Protein 9N55 (pdb70)

Nearest PDB structures (foldseek):
  6z4u-assembly1_A  TM=1.005E+00  e=4.743E-13  Severe acute respiratory syndrome coronavirus 2
  6z4u-assembly1_B  TM=9.320E-01  e=1.052E-11  Severe acute respiratory syndrome coronavirus 2
  7ye8-assembly2_D  TM=8.945E-01  e=4.258E-11  Severe acute respiratory syndrome coronavirus 2
  7ye8-assembly2_C  TM=8.804E-01  e=8.308E-11  Severe acute respiratory syndrome coronavirus 2
  7ye7-assembly2_A  TM=8.944E-01  e=4.841E-10  Severe acute respiratory syndrome coronavirus 2

Secondary structure (DSSP, 8-state):
--S-GGG-SSPEEEEPTTEEEEEEE----EEEEE-EEEEESS-EEEEEEEEEEEETTEEEEEEEE----EE--SSGGGS-SEEEEEEE-/-TT-SSPPEEEPTTEEEEE--EEE-EEEEESS-EEEEEEEEEEE-SS-EEEEEEE----EEE---STTS-SEEEEEEE-

Radius of gyration: 17.26 Å; Cα contacts (8 Å, |Δi|>4): 409; chains: 2; bounding box: 42×46×41 Å

Solvent-accessible surface area: 10104 Å² total; per-residue (Å²): 238,42,103,119,19,28,71,49,139,53,34,14,48,34,6,33,90,69,8,31,10,4,2,41,112,181,181,117,114,25,92,97,72,11,31,10,2,7,47,42,11,17,84,38,71,23,46,13,0,88,33,71,99,134,48,122,154,99,61,36,65,96,103,66,108,35,78,47,94,75,56,120,2,70,73,53,96,72,18,36,95,62,7,0,19,20,41,0,151,58,82,161,74,155,40,10,19,60,31,4,51,80,90,12,33,9,5,26,112,140,124,68,13,26,10,0,16,56,37,46,21,96,52,53,24,27,1,0,104,44,92,93,97,47,153,158,78,38,40,58,107,89,65,109,18,106,50,137,86,64,127,5,64,57,29,112,77,14,33,95,57,6,0,20,18,49,3,155

GO terms:
  GO:0031966 mitochondrial membrane (C, IDA)
  GO:0039545 symbiont-mediated suppression of host cytoplasmic pattern recognition receptor signaling pathway via inhibition of MAVS activity (P, IDA)
  GO:0140311 protein sequestering activity (F, IDA)
  GO:0033650 host cell mitochondrion (C, EXP)
  GO:0030430 host cell cytoplasm (C, EXP)
  GO:0005515 protein binding (F, IPI)
  GO:0042802 identical protein binding (F, IPI)
  GO:0039502 symbiont-mediated suppression of host type I interferon-mediated signaling pathway (P, IDA)
  GO:0050687 negative regulation of defense response to virus (P, IDA)

Organism: Severe acute respiratory syndrome coronavirus 2 (NCBI:txid2697049)

Foldseek 3Di:
DDDALLDDVQHKKWWPVVDWDWDWDDVDTDTDTFTEIERPPDDDWDWDKDFPDDDPVDTDIDIHTDDTDIDRDGHCVPPDPDHDYDYDD/DVVDAVFKKWWDQVDFDQPPHDTFTEIERPPDDDWDWDWDWPDDDPVDTDIDIHTDDIDIDGDDDCVPPDPGHDYHYHD

Sequence (168 aa):
MDPKISEMHPALRLVDPQIQQLAVTRMNNVGPKVVYPIILRLGSPLSSLNMARKTLNSLEDKAFQLTPIAVVQMTKLATTEELPDEFVVVTVKISEMHPALRLVDPQIQLAVTPKVYPIILRLGSPLSLNMARKTLNSLEDKAFQLTPIAVQMTKLATTEELPDEFVVVTVK

Structure (mmCIF, N/CA/C/O backbone):
data_9N55
#
_entry.id   9N55
#
_cell.length_a   35.850
_cell.length_b   64.230
_cell.length_c   73.570
_cell.angle_alpha   90.000
_cell.angle_beta   90.000
_cell.angle_gamma   90.000
#
_symmetry.space_group_name_H-M   'P 21 21 21'
#
loop_
_entity.id
_entity.type
_entity.pdbx_description
1 polymer 'ORF9b protein'
2 non-polymer N-OCTANE
3 water water
#
loop_
_atom_site.group_PDB
_atom_site.id
_atom_site.type_symbol
_atom_site.label_atom_id
_atom_site.label_alt_id
_atom_site.label_comp_id
_atom_site.label_asym_id
_atom_site.label_entity_id
_atom_site.label_seq_id
_atom_site.pdbx_PDB_ins_code
_atom_site.Cartn_x
_atom_site.Cartn_y
_atom_site.Cartn_z
_atom_site.occupancy
_atom_site.B_iso_or_equiv
_atom_site.auth_seq_id
_atom_site.auth_comp_id
_atom_site.auth_asym_id
_atom_site.auth_atom_id
_atom_site.pdbx_PDB_model_num
ATOM 1 N N . MET A 1 1 ? 14.84985 14.92578 12.21466 1.000 57.02652 1 MET A N 1
ATOM 2 C CA . MET A 1 1 ? 13.68090 15.84774 12.32037 1.000 49.64320 1 MET A CA 1
ATOM 3 C C . MET A 1 1 ? 13.82629 17.00329 11.33639 1.000 51.88394 1 MET A C 1
ATOM 4 O O . MET A 1 1 ? 14.85747 17.67283 11.29244 1.000 43.66740 1 MET A O 1
ATOM 20 N N . ASP A 1 2 ? 12.78237 17.24149 10.55721 1.000 45.69461 2 ASP A N 1
ATOM 21 C CA . ASP A 1 2 ? 12.80121 18.18978 9.45724 1.000 40.05941 2 ASP A CA 1
ATOM 22 C C . ASP A 1 2 ? 11.70330 19.22607 9.63239 1.000 31.09203 2 ASP A C 1
ATOM 23 O O . ASP A 1 2 ? 10.73188 18.99817 10.36194 1.000 41.51446 2 ASP A O 1
ATOM 32 N N . PRO A 1 3 ? 11.84322 20.39679 9.00805 1.000 35.60066 3 PRO A N 1
ATOM 33 C CA . PRO A 1 3 ? 10.88346 21.47905 9.27133 1.000 42.11885 3 PRO A CA 1
ATOM 34 C C . PRO A 1 3 ? 9.53623 21.28960 8.59339 1.000 45.46727 3 PRO A C 1
ATOM 35 O O . PRO A 1 3 ? 8.50264 21.64897 9.16632 1.000 49.05639 3 PRO A O 1
ATOM 46 N N . LYS A 1 4 ? 9.53401 20.74272 7.37890 1.000 33.82645 4 LYS A N 1
ATOM 47 C CA . LYS A 1 4 ? 8.29876 20.58336 6.62487 1.000 30.70519 4 LYS A CA 1
ATOM 48 C C . LYS A 1 4 ? 8.36065 19.29225 5.82231 1.000 22.36122 4 LYS A C 1
ATOM 49 O O . LYS A 1 4 ? 9.44562 18.83339 5.44897 1.000 22.54134 4 LYS A O 1
ATOM 68 N N . ILE A 1 5 ? 7.18881 18.72602 5.53332 1.000 22.88024 5 ILE A N 1
ATOM 69 C CA . ILE A 1 5 ? 7.13790 17.48173 4.77768 1.000 21.02430 5 ILE A CA 1
ATOM 70 C C . ILE A 1 5 ? 7.67878 17.65536 3.36643 1.000 19.98432 5 ILE A C 1
ATOM 71 O O . ILE A 1 5 ? 8.09373 16.67832 2.73974 1.000 18.81803 5 ILE A O 1
ATOM 87 N N . SER A 1 6 ? 7.68998 18.88365 2.85226 1.000 20.73146 6 SER A N 1
ATOM 88 C CA . SER A 1 6 ? 8.21372 19.17470 1.52515 1.000 21.16986 6 SER A CA 1
ATOM 89 C C . SER A 1 6 ? 9.73408 19.27265 1.48734 1.000 23.80871 6 SER A C 1
ATOM 90 O O . SER A 1 6 ? 10.29602 19.43829 0.39840 1.000 26.23053 6 SER A O 1
ATOM 98 N N . GLU A 1 7 ? 10.40757 19.19716 2.62663 1.000 21.68857 7 GLU A N 1
ATOM 99 C CA . GLU A 1 7 ? 11.86404 19.28443 2.64974 1.000 23.49695 7 GLU A CA 1
ATOM 100 C C . GLU A 1 7 ? 12.42910 18.38782 3.74734 1.000 24.35768 7 GLU A C 1
ATOM 101 O O . GLU A 1 7 ? 13.16318 18.81349 4.64330 1.000 24.10613 7 GLU A O 1
ATOM 113 N N . MET A 1 8 ? 12.10055 17.10672 3.66702 1.000 21.96428 8 MET A N 1
ATOM 114 C CA . MET A 1 8 ? 12.65852 16.08996 4.54142 1.000 22.76705 8 MET A CA 1
ATOM 115 C C . MET A 1 8 ? 13.96890 15.56861 3.96478 1.000 21.80640 8 MET A C 1
ATOM 116 O O . MET A 1 8 ? 14.25841 15.71951 2.77478 1.000 20.81378 8 MET A O 1
ATOM 130 N N . HIS A 1 9 ? 14.76717 14.95499 4.83060 1.000 21.50974 9 HIS A N 1
ATOM 131 C CA . HIS A 1 9 ? 16.07830 14.43208 4.44985 1.000 22.69256 9 HIS A CA 1
ATOM 132 C C . HIS A 1 9 ? 16.25092 13.02807 4.99988 1.000 23.39303 9 HIS A C 1
ATOM 133 O O . HIS A 1 9 ? 16.42436 12.86205 6.22320 1.000 30.75762 9 HIS A O 1
ATOM 147 N N . PRO A 1 10 ? 16.22076 11.99724 4.14608 1.000 22.65441 10 PRO A N 1
ATOM 148 C CA . PRO A 1 10 ? 16.07895 12.05206 2.67838 1.000 21.21490 10 PRO A CA 1
ATOM 149 C C . PRO A 1 10 ? 14.67863 12.48419 2.24775 1.000 19.68750 10 PRO A C 1
ATOM 150 O O . PRO A 1 10 ? 13.74938 12.50066 3.04975 1.000 19.49940 10 PRO A O 1
ATOM 161 N N . ALA A 1 11 ? 14.50704 12.82548 0.97781 1.000 19.50081 11 ALA A N 1
ATOM 162 C CA . ALA A 1 11 ? 13.22864 13.33282 0.51141 1.000 18.36297 11 ALA A CA 1
ATOM 163 C C . ALA A 1 11 ? 12.12457 12.28879 0.68231 1.000 20.21774 11 ALA A C 1
ATOM 164 O O . ALA A 1 11 ? 12.34457 11.08173 0.55880 1.000 21.64587 11 ALA A O 1
ATOM 171 N N . LEU A 1 12 ? 10.92602 12.79005 0.96896 1.000 17.49816 12 LEU A N 1
ATOM 172 C CA . LEU A 1 12 ? 9.70289 12.00300 1.01754 1.000 21.42075 12 LEU A CA 1
ATOM 173 C C . LEU A 1 12 ? 8.91050 12.27028 -0.25727 1.000 19.48213 12 LEU A C 1
ATOM 174 O O . LEU A 1 12 ? 8.70813 13.42726 -0.63423 1.000 18.76575 12 LEU A O 1
ATOM 190 N N . ARG A 1 13 ? 8.47892 11.20277 -0.91628 1.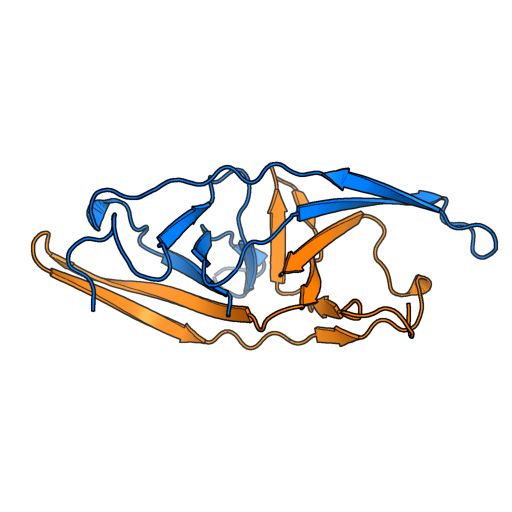000 17.91034 13 ARG A N 1
ATOM 191 C CA . ARG A 1 13 ? 7.72005 11.31630 -2.15170 1.000 18.03560 13 ARG A CA 1
ATOM 192 C C . ARG A 1 13 ? 6.57530 10.31893 -2.12940 1.000 16.28365 13 ARG A C 1
ATOM 193 O O . ARG A 1 13 ? 6.74191 9.18348 -1.68129 1.000 17.82082 13 ARG A O 1
ATOM 214 N N . LEU A 1 14 ? 5.41683 10.74742 -2.62176 1.000 17.35959 14 LEU A N 1
ATOM 215 C CA . LEU A 1 14 ? 4.29775 9.84222 -2.84843 1.000 19.22646 14 LEU A CA 1
ATOM 216 C C . LEU A 1 14 ? 4.34614 9.35543 -4.29424 1.000 19.65397 14 LEU A C 1
ATOM 217 O O . LEU A 1 14 ? 4.31465 10.16378 -5.23010 1.000 23.16412 14 LEU A O 1
ATOM 233 N N . VAL A 1 15 ? 4.44229 8.03563 -4.46924 1.000 20.16886 15 VAL A N 1
ATOM 234 C CA . VAL A 1 15 ? 4.39238 7.43530 -5.79402 1.000 17.40931 15 VAL A CA 1
ATOM 235 C C . VAL A 1 15 ? 2.98548 7.57996 -6.35407 1.000 18.01250 15 VAL A C 1
ATOM 236 O O . VAL A 1 15 ? 1.99911 7.24822 -5.68403 1.000 24.53460 15 VAL A O 1
ATOM 249 N N . ASP A 1 16 ? 2.87935 8.05140 -7.58875 1.000 26.67197 16 ASP A N 1
ATOM 250 C CA . ASP A 1 16 ? 1.55727 8.25887 -8.16016 1.000 31.70284 16 ASP A CA 1
ATOM 251 C C . ASP A 1 16 ? 0.81698 6.92604 -8.25582 1.000 30.78642 16 ASP A C 1
ATOM 252 O O . ASP A 1 16 ? 1.43309 5.86887 -8.42140 1.000 25.93755 16 ASP A O 1
ATOM 261 N N . PRO A 1 17 ? -0.51238 6.94877 -8.10903 1.000 30.76710 17 PRO A N 1
ATOM 262 C CA . PRO A 1 17 ? -1.24938 5.70405 -7.83614 1.000 33.19919 17 PRO A CA 1
ATOM 263 C C . PRO A 1 17 ? -1.33318 4.73066 -9.00019 1.000 27.22538 17 PRO A C 1
ATOM 264 O O . PRO A 1 17 ? -1.90236 3.64685 -8.82654 1.000 36.81127 17 PRO A O 1
ATOM 275 N N . GLN A 1 18 ? -0.79921 5.05525 -10.17680 1.000 29.17819 18 GLN A N 1
ATOM 276 C CA . GLN A 1 18 ? -0.67009 4.02166 -11.19689 1.000 35.04634 18 GLN A CA 1
ATOM 277 C C . GLN A 1 18 ? 0.25476 2.89841 -10.73512 1.000 34.68758 18 GLN A C 1
ATOM 278 O O . GLN A 1 18 ? 0.21637 1.80444 -11.30759 1.000 34.11595 18 GLN A O 1
ATOM 292 N N . ILE A 1 19 ? 1.07681 3.14129 -9.71257 1.000 26.93608 19 ILE A N 1
ATOM 293 C CA . ILE A 1 19 ? 1.93980 2.12395 -9.12022 1.000 22.63861 19 ILE A CA 1
ATOM 294 C C . ILE A 1 19 ? 1.65312 2.07457 -7.62429 1.000 24.05217 19 ILE A C 1
ATOM 295 O O . ILE A 1 19 ? 1.85917 3.06847 -6.91649 1.000 23.82202 19 ILE A O 1
ATOM 311 N N A GLN A 1 20 ? 1.19467 0.91761 -7.14493 0.485 21.89547 20 GLN A N 1
ATOM 312 N N B GLN A 1 20 ? 1.18441 0.92591 -7.14357 0.515 21.89628 20 GLN A N 1
ATOM 313 C CA A GLN A 1 20 ? 0.88814 0.70873 -5.73628 0.485 22.01471 20 GLN A CA 1
ATOM 314 C CA B GLN A 1 20 ? 0.92660 0.73093 -5.72500 0.515 21.98501 20 GLN A CA 1
ATOM 315 C C A GLN A 1 20 ? 1.35307 -0.68632 -5.33748 0.485 24.36744 20 GLN A C 1
ATOM 316 C C B GLN A 1 20 ? 1.46391 -0.63471 -5.32156 0.515 24.51109 20 GLN A C 1
ATOM 317 O O A GLN A 1 20 ? 1.66299 -1.52779 -6.18570 0.485 25.63642 20 GLN A O 1
ATOM 318 O O B GLN A 1 20 ? 1.95562 -1.40266 -6.15537 0.515 25.92949 20 GLN A O 1
ATOM 345 N N . LEU A 1 21 ? 1.35258 -0.95025 -4.03462 1.000 21.64446 21 LEU A N 1
ATOM 346 C CA . LEU A 1 21 ? 1.86128 -2.20319 -3.49541 1.000 20.75715 21 LEU A CA 1
ATOM 347 C C . LEU A 1 21 ? 0.65906 -3.06703 -3.12644 1.000 24.87316 21 LEU A C 1
ATOM 348 O O . LEU A 1 21 ? -0.25974 -2.60135 -2.44208 1.000 28.78792 21 LEU A O 1
ATOM 364 N N . ALA A 1 22 ? 0.66022 -4.30549 -3.60348 1.000 26.68098 22 ALA A N 1
ATOM 365 C CA . ALA A 1 22 ? -0.41210 -5.25790 -3.34462 1.000 29.29291 22 ALA A CA 1
ATOM 366 C C . ALA A 1 22 ? 0.06765 -6.25891 -2.30227 1.000 35.00099 22 ALA A C 1
ATOM 367 O O . ALA A 1 22 ? 1.05625 -6.96545 -2.52314 1.000 31.74492 22 ALA A O 1
ATOM 374 N N . VAL A 1 23 ? -0.62859 -6.31565 -1.17142 1.000 35.15390 23 VAL A N 1
ATOM 375 C CA . VAL A 1 23 ? -0.31109 -7.23919 -0.08893 1.000 39.24276 23 VAL A CA 1
ATOM 376 C C . VAL A 1 23 ? -1.52284 -8.13632 0.11933 1.000 44.22794 23 VAL A C 1
ATOM 377 O O . VAL A 1 23 ? -2.62086 -7.64646 0.41096 1.000 47.64879 23 VAL A O 1
ATOM 390 N N . THR A 1 24 ? -1.32983 -9.44216 -0.04481 1.000 47.16330 24 THR A N 1
ATOM 391 C CA . THR A 1 24 ? -2.39895 -10.40618 0.18342 1.000 51.40359 24 THR A CA 1
ATOM 392 C C . THR A 1 24 ? -2.54809 -10.64045 1.68159 1.000 62.41789 24 THR A C 1
ATOM 393 O O . THR A 1 24 ? -1.55454 -10.85223 2.38479 1.000 53.24078 24 THR A O 1
ATOM 404 N N . ARG A 1 25 ? -3.78267 -10.59088 2.17326 1.000 62.15308 25 ARG A N 1
ATOM 405 C CA . ARG A 1 25 ? -4.01730 -10.65000 3.61238 1.000 71.89049 25 ARG A CA 1
ATOM 406 C C . ARG A 1 25 ? -5.50298 -10.84844 3.88409 1.000 72.86655 25 ARG A C 1
ATOM 407 O O . ARG A 1 25 ? -6.32004 -10.94039 2.96299 1.000 54.37115 25 ARG A O 1
ATOM 428 N N . MET A 1 26 ? -5.83792 -10.92727 5.17250 1.000 87.82752 26 MET A N 1
ATOM 429 C CA . MET A 1 26 ? -7.21796 -11.04928 5.63378 1.000 81.42565 26 MET A CA 1
ATOM 430 C C . MET A 1 26 ? -7.78097 -12.42043 5.27424 1.000 76.15553 26 MET A C 1
ATOM 431 O O . MET A 1 26 ? -7.72190 -13.35306 6.07646 1.000 81.56895 26 MET A O 1
ATOM 445 N N . ASN A 1 35 ? -15.38136 -11.99521 6.61008 1.000 102.47813 35 ASN A N 1
ATOM 446 C CA . ASN A 1 35 ? -14.88900 -11.38340 5.37532 1.000 118.93596 35 ASN A CA 1
ATOM 447 C C . ASN A 1 35 ? -14.11532 -12.43332 4.57100 1.000 108.93836 35 ASN A C 1
ATOM 448 O O . ASN A 1 35 ? -14.35954 -13.63239 4.72434 1.000 96.08929 35 ASN A O 1
ATOM 458 N N . ASN A 1 36 ? -13.18748 -11.99596 3.71777 1.000 102.68117 36 ASN A N 1
ATOM 459 C CA . ASN A 1 36 ? -12.53070 -12.90330 2.78937 1.000 91.93006 36 ASN A CA 1
ATOM 460 C C . ASN A 1 36 ? -11.02933 -12.63772 2.75084 1.000 88.83529 36 ASN A C 1
ATOM 461 O O . ASN A 1 36 ? -10.51371 -11.73258 3.41391 1.000 83.32728 36 ASN A O 1
ATOM 472 N N . VAL A 1 37 ? -10.33131 -13.45308 1.95843 1.000 81.71559 37 VAL A N 1
ATOM 473 C CA . VAL A 1 37 ? -8.91091 -13.29448 1.69232 1.000 83.15775 37 VAL A CA 1
ATOM 474 C C . VAL A 1 37 ? -8.75418 -12.62974 0.33140 1.000 88.24845 37 VAL A C 1
ATOM 475 O O . VAL A 1 37 ? -9.62773 -12.71213 -0.53684 1.000 88.79158 37 VAL A O 1
ATOM 488 N N . GLY A 1 38 ? -7.62346 -11.95652 0.13774 1.000 72.27679 38 GLY A N 1
ATOM 489 C CA . GLY A 1 38 ? -7.32369 -11.34631 -1.13384 1.000 69.79259 38 GLY A CA 1
ATOM 490 C C . GLY A 1 38 ? -6.36227 -10.18485 -1.02196 1.000 62.74586 38 GLY A C 1
ATOM 491 O O . GLY A 1 38 ? -5.98433 -9.75990 0.07433 1.000 62.61117 38 GLY A O 1
ATOM 495 N N . PRO A 1 39 ? -5.94587 -9.64623 -2.16596 1.000 70.24057 39 PRO A N 1
ATOM 496 C CA . PRO A 1 39 ? -4.98991 -8.53340 -2.14724 1.000 65.67606 39 PRO A CA 1
ATOM 497 C C . PRO A 1 39 ? -5.66569 -7.20491 -1.85296 1.000 53.03596 39 PRO A C 1
ATOM 498 O O . PRO A 1 39 ? -6.76192 -6.91502 -2.33753 1.000 61.48157 39 PRO A O 1
ATOM 509 N N . LYS A 1 40 ? -5.00167 -6.40181 -1.03145 1.000 44.88619 40 LYS A N 1
ATOM 51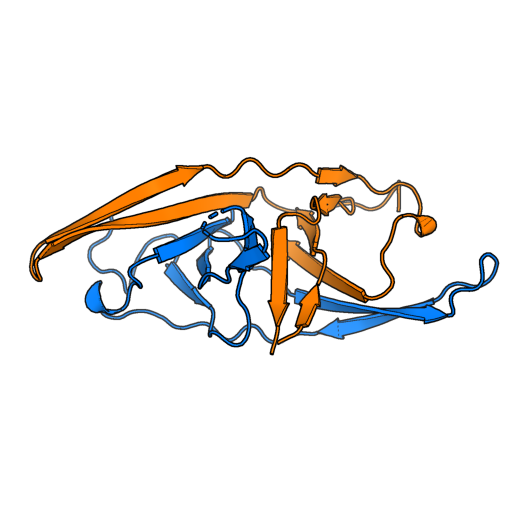0 C CA . LYS A 1 40 ? -5.34998 -5.00200 -0.84072 1.000 39.92970 40 LYS A CA 1
ATOM 511 C C . LYS A 1 40 ? -4.18836 -4.17193 -1.36791 1.000 30.70698 40 LYS A C 1
ATOM 512 O O . LYS A 1 40 ? -3.02236 -4.54234 -1.19366 1.000 37.22212 40 LYS A O 1
ATOM 531 N N A VAL A 1 41 ? -4.49273 -3.07253 -2.04668 0.697 34.83728 41 VAL A N 1
ATOM 532 N N B VAL A 1 41 ? -4.52043 -3.04342 -1.98078 0.303 34.77344 41 VAL A N 1
ATOM 533 C CA A VAL A 1 41 ? -3.45522 -2.22612 -2.62854 0.697 30.14053 41 VAL A CA 1
ATOM 534 C CA B VAL A 1 41 ? -3.55464 -2.15740 -2.61789 0.303 30.15592 41 VAL A CA 1
ATOM 535 C C A VAL A 1 41 ? -3.24465 -1.01482 -1.73421 0.697 25.45933 41 VAL A C 1
ATOM 536 C C B VAL A 1 41 ? -3.26042 -0.99763 -1.68002 0.303 25.64879 41 VAL A C 1
ATOM 537 O O A VAL A 1 41 ? -4.20431 -0.44818 -1.19318 0.697 33.05957 41 VAL A O 1
ATOM 538 O O B VAL A 1 41 ? -4.17550 -0.45412 -1.04721 0.303 33.25566 41 VAL A O 1
ATOM 563 N N . TYR A 1 42 ? -1.98142 -0.61519 -1.57698 1.000 25.93785 42 TYR A N 1
ATOM 564 C CA . TYR A 1 42 ? -1.60175 0.50433 -0.74109 1.000 26.44087 42 TYR A CA 1
ATOM 565 C C . TYR A 1 42 ? -0.76890 1.52001 -1.50869 1.000 25.90004 42 TYR A C 1
ATOM 566 O O . TYR A 1 42 ? 0.14367 1.14053 -2.25219 1.000 22.41689 42 TYR A O 1
ATOM 584 N N . PRO A 1 43 ? -1.04274 2.81369 -1.32878 1.000 21.92705 43 PRO A N 1
ATOM 585 C CA . PRO A 1 43 ? -0.12189 3.82983 -1.84744 1.000 23.29746 43 PRO A CA 1
ATOM 586 C C . PRO A 1 43 ? 1.27053 3.64392 -1.26249 1.000 20.33771 43 PRO A C 1
ATOM 587 O O . PRO A 1 43 ? 1.43830 3.17769 -0.13505 1.000 20.46162 43 PRO A O 1
ATOM 598 N N . ILE A 1 44 ? 2.27652 4.04281 -2.04453 1.000 15.99045 44 ILE A N 1
ATOM 599 C CA . ILE A 1 44 ? 3.67535 3.89300 -1.67190 1.000 16.74995 44 ILE A CA 1
ATOM 600 C C . ILE A 1 44 ? 4.25409 5.27230 -1.38455 1.000 20.06050 44 ILE A C 1
ATOM 601 O O . ILE A 1 44 ? 4.23704 6.15836 -2.24795 1.000 20.02179 44 ILE A O 1
ATOM 617 N N . ILE A 1 45 ? 4.78317 5.43854 -0.17634 1.000 18.46575 45 ILE A N 1
ATOM 618 C CA . ILE A 1 45 ? 5.60355 6.58502 0.18555 1.000 16.78860 45 ILE A CA 1
ATOM 619 C C . ILE A 1 45 ? 7.05643 6.12903 0.16104 1.000 19.16597 45 ILE A C 1
ATOM 620 O O . ILE A 1 45 ? 7.40858 5.11767 0.78431 1.000 19.46102 45 ILE A O 1
ATOM 636 N N . LEU A 1 46 ? 7.89334 6.86346 -0.56318 1.000 18.97120 46 LEU A N 1
ATOM 637 C CA . LEU A 1 46 ? 9.31871 6.59255 -0.63903 1.000 20.76705 46 LEU A CA 1
ATOM 638 C C . LEU A 1 46 ? 10.08618 7.57245 0.23840 1.000 22.76618 46 LEU A C 1
ATOM 639 O O . LEU A 1 46 ? 9.77753 8.76499 0.26662 1.000 20.89786 46 LEU A O 1
ATOM 655 N N . ARG A 1 47 ? 11.09280 7.06724 0.94471 1.000 19.15550 47 ARG A N 1
ATOM 656 C CA . ARG A 1 47 ? 12.14015 7.89087 1.54704 1.000 20.37732 47 ARG A CA 1
ATOM 657 C C . ARG A 1 47 ? 13.40627 7.59332 0.74382 1.000 21.66517 47 ARG A C 1
ATOM 658 O O . ARG A 1 47 ? 13.93529 6.47790 0.79809 1.000 22.59055 47 ARG A O 1
ATOM 679 N N . LEU A 1 48 ? 13.87370 8.58673 -0.01458 1.000 20.80259 48 LEU A N 1
ATOM 680 C CA . LEU A 1 48 ? 14.81463 8.35116 -1.10762 1.000 22.18731 48 LEU A CA 1
ATOM 681 C C . LEU A 1 48 ? 16.25435 8.55222 -0.64874 1.000 25.79740 48 LEU A C 1
ATOM 682 O O . LEU A 1 48 ? 16.91407 9.54334 -0.96685 1.000 25.96696 48 LEU A O 1
ATOM 698 N N . GLY A 1 49 ? 16.75979 7.56010 0.08466 1.000 23.40209 49 GLY A N 1
ATOM 699 C CA . GLY A 1 49 ? 18.17047 7.55125 0.42972 1.000 24.74532 49 GLY A CA 1
ATOM 700 C C . GLY A 1 49 ? 19.08326 7.30134 -0.75320 1.000 28.70264 49 GLY A C 1
ATOM 701 O O . GLY A 1 49 ? 20.28359 7.57690 -0.66961 1.000 30.21215 49 GLY A O 1
ATOM 705 N N . SER A 1 50 ? 18.53889 6.78174 -1.84296 1.000 26.71539 50 SER A N 1
ATOM 706 C CA . SER A 1 50 ? 19.26523 6.52888 -3.07862 1.000 29.44953 50 SER A CA 1
ATOM 707 C C . SER A 1 50 ? 18.24146 6.43744 -4.19708 1.000 27.01138 50 SER A C 1
ATOM 708 O O . SER A 1 50 ? 17.05746 6.18731 -3.94345 1.000 27.62612 50 SER A O 1
ATOM 716 N N . PRO A 1 51 ? 18.65171 6.67551 -5.44260 1.000 33.44408 51 PRO A N 1
ATOM 717 C CA . PRO A 1 51 ? 17.69688 6.54836 -6.55271 1.000 36.23359 51 PRO A CA 1
ATOM 718 C C . PRO A 1 51 ? 17.31482 5.09669 -6.79766 1.000 40.83794 51 PRO A C 1
ATOM 719 O O . PRO A 1 51 ? 17.98953 4.16100 -6.36344 1.000 35.42711 51 PRO A O 1
ATOM 730 N N . LEU A 1 52 ? 16.21161 4.91796 -7.51930 1.000 36.99733 52 LEU A N 1
ATOM 731 C CA . LEU A 1 52 ? 15.77901 3.59484 -7.94002 1.000 42.41399 52 LEU A CA 1
ATOM 732 C C . LEU A 1 52 ? 15.18303 3.67878 -9.33666 1.000 43.81044 52 LEU A C 1
ATOM 733 O O . LEU A 1 52 ? 14.84710 4.75712 -9.82976 1.000 35.20838 52 LEU A O 1
ATOM 749 N N A SER A 1 53 ? 15.06528 2.51418 -9.97212 0.264 32.65842 53 SER A N 1
ATOM 750 N N B SER A 1 53 ? 15.06320 2.51862 -9.97649 0.736 32.33557 53 SER A N 1
ATOM 751 C CA A SER A 1 53 ? 14.52314 2.40586 -11.31755 0.264 35.91541 53 SER A CA 1
ATOM 752 C CA B SER A 1 53 ? 14.49406 2.43192 -11.31229 0.736 35.88551 53 SER A CA 1
ATOM 753 C C A SER A 1 53 ? 13.61576 1.18634 -11.38576 0.264 33.93410 53 SER A C 1
ATOM 754 C C B SER A 1 53 ? 13.63284 1.18155 -11.40358 0.736 33.83272 53 SER A C 1
ATOM 755 O O A SER A 1 53 ? 13.72067 0.26098 -10.57610 0.264 32.81683 53 SER A O 1
ATOM 756 O O B SER A 1 53 ? 13.78720 0.23315 -10.63024 0.736 32.80151 53 SER A O 1
ATOM 771 N N . LEU A 1 54 ? 12.71357 1.20055 -12.36617 1.000 29.41048 54 LEU A N 1
ATOM 772 C CA . LEU A 1 54 ? 11.72880 0.14450 -12.55044 1.000 32.22467 54 LEU A CA 1
ATOM 773 C C . LEU A 1 54 ? 11.71792 -0.29941 -14.00280 1.000 31.57617 54 LEU A C 1
ATOM 774 O O . LEU A 1 54 ? 11.63949 0.53730 -14.90807 1.000 30.33476 54 LEU A O 1
ATOM 790 N N . ASN A 1 55 ? 11.79813 -1.61244 -14.21756 1.000 30.16853 55 ASN A N 1
ATOM 791 C CA . ASN A 1 55 ? 11.64475 -2.22730 -15.52862 1.000 29.82520 55 ASN A CA 1
ATOM 792 C C . ASN A 1 55 ? 10.49428 -3.22590 -15.48102 1.000 30.66792 55 ASN A C 1
ATOM 793 O O . ASN A 1 55 ? 10.36844 -3.98957 -14.51604 1.000 32.96155 55 ASN A O 1
ATOM 804 N N . MET A 1 56 ? 9.65992 -3.22423 -16.51683 1.000 32.74255 56 MET A N 1
ATOM 805 C CA . MET A 1 56 ? 8.69272 -4.29184 -16.73746 1.000 27.46485 56 MET A CA 1
ATOM 806 C C . MET A 1 56 ? 9.37892 -5.39715 -17.52710 1.000 34.53252 56 MET A C 1
ATOM 807 O O . MET A 1 56 ? 10.01669 -5.12495 -18.54726 1.000 36.29442 56 MET A O 1
ATOM 821 N N . ALA A 1 57 ? 9.25380 -6.63456 -17.06210 1.000 28.26038 57 ALA A N 1
ATOM 822 C CA . ALA A 1 57 ? 9.88278 -7.77288 -17.71773 1.000 31.51980 57 ALA A CA 1
ATOM 823 C C . ALA A 1 57 ? 8.81850 -8.76744 -18.15148 1.000 39.30582 57 ALA A C 1
ATOM 824 O O . ALA A 1 57 ? 7.86117 -9.02785 -17.41672 1.000 35.64003 57 ALA A O 1
ATOM 831 N N . ARG A 1 58 ? 8.98361 -9.32081 -19.34505 1.000 32.61493 58 ARG A N 1
ATOM 832 C CA . ARG A 1 58 ? 8.10007 -10.35994 -19.85004 1.000 34.43793 58 ARG A CA 1
ATOM 833 C C . ARG A 1 58 ? 8.94316 -11.45875 -20.47565 1.000 34.58967 58 ARG A C 1
ATOM 834 O O . ARG A 1 58 ? 9.82887 -11.18066 -21.28948 1.000 35.22330 58 ARG A O 1
ATOM 855 N N . LYS A 1 59 ? 8.68487 -12.69891 -20.07592 1.000 32.63677 59 LYS A N 1
ATOM 856 C CA . LYS A 1 59 ? 9.24823 -13.87253 -20.74696 1.000 33.30107 59 LYS A CA 1
ATOM 857 C C . LYS A 1 59 ? 8.48335 -14.04132 -22.05330 1.000 36.94533 59 LYS A C 1
ATOM 858 O O . LYS A 1 59 ? 7.33259 -14.47478 -22.06752 1.000 48.43739 59 LYS A O 1
ATOM 877 N N . THR A 1 60 ? 9.11710 -13.68554 -23.17407 1.000 35.84234 60 THR A N 1
ATOM 878 C CA . THR A 1 60 ? 8.44871 -13.74601 -24.46830 1.000 37.57343 60 THR A CA 1
ATOM 879 C C . THR A 1 60 ? 8.53392 -15.11694 -25.12361 1.000 39.62360 60 THR A C 1
ATOM 880 O O . THR A 1 60 ? 7.70164 -15.42968 -25.98210 1.000 41.21092 60 THR A O 1
ATOM 891 N N . LEU A 1 61 ? 9.52563 -15.92396 -24.76243 1.000 40.36156 61 LEU A N 1
ATOM 892 C CA . LEU A 1 61 ? 9.69714 -17.26493 -25.30047 1.000 41.91368 61 LEU A CA 1
ATOM 893 C C . LEU A 1 61 ? 9.97235 -18.20546 -24.13879 1.000 47.37824 61 LEU A C 1
ATOM 894 O O . LEU A 1 61 ? 10.89654 -17.96955 -23.35466 1.000 46.23835 61 LEU A O 1
ATOM 910 N N . ASN A 1 62 ? 9.16451 -19.25916 -24.01650 1.000 53.18191 62 ASN A N 1
ATOM 911 C CA . ASN A 1 62 ? 9.22120 -20.14463 -22.85999 1.000 58.60021 62 ASN A CA 1
ATOM 912 C C . ASN A 1 62 ? 9.82874 -21.50181 -23.20469 1.000 69.00677 62 ASN A C 1
ATOM 913 O O . ASN A 1 62 ? 9.47651 -22.52069 -22.60577 1.000 71.29515 62 ASN A O 1
ATOM 924 N N . SER A 1 63 ? 10.75426 -21.52296 -24.15875 1.000 63.46389 63 SER A N 1
ATOM 925 C CA . SER A 1 63 ? 11.48760 -22.73645 -24.48564 1.000 72.75410 63 SER A CA 1
ATOM 926 C C . SER A 1 63 ? 12.63533 -22.93847 -23.50603 1.000 67.41589 63 SER A C 1
ATOM 927 O O . SER A 1 63 ? 13.34608 -21.99312 -23.15971 1.000 68.79981 63 SER A O 1
ATOM 935 N N . LEU A 1 64 ? 12.81753 -24.18401 -23.06262 1.000 71.52743 64 LEU A N 1
ATOM 936 C CA . LEU A 1 64 ? 13.89083 -24.47426 -22.11768 1.000 67.91294 64 LEU A CA 1
ATOM 937 C C . LEU A 1 64 ? 15.25823 -24.17693 -22.72249 1.000 62.25906 64 LEU A C 1
ATOM 938 O O . LEU A 1 64 ? 16.14013 -23.63345 -22.04693 1.000 66.93430 64 LEU A O 1
ATOM 954 N N . GLU A 1 65 ? 15.45252 -24.51695 -23.99240 1.000 52.14858 65 GLU A N 1
ATOM 955 C CA . GLU A 1 65 ? 16.75109 -24.37981 -24.63597 1.000 59.56479 65 GLU A CA 1
ATOM 956 C C . GLU A 1 65 ? 16.94871 -23.02945 -25.31481 1.000 56.13349 65 GLU A C 1
ATOM 957 O O . GLU A 1 65 ? 18.02625 -22.78467 -25.86699 1.000 60.85250 65 GLU A O 1
ATOM 969 N N . ASP A 1 66 ? 15.95052 -22.14702 -25.28560 1.000 50.24696 66 ASP A N 1
ATOM 970 C CA . ASP A 1 66 ? 16.05758 -20.86259 -25.97119 1.000 49.47900 66 ASP A CA 1
ATOM 971 C C . ASP A 1 66 ? 15.08955 -19.85432 -25.36293 1.000 46.96351 66 ASP A C 1
ATOM 972 O O . ASP A 1 66 ? 14.11211 -19.45502 -26.00471 1.000 56.98355 66 ASP A O 1
ATOM 981 N N . LYS A 1 67 ? 15.35594 -19.43813 -24.12402 1.000 45.94918 67 LYS A N 1
ATOM 982 C CA . LYS A 1 67 ? 14.50745 -18.48851 -23.42196 1.000 45.16081 67 LYS A CA 1
ATOM 983 C C . LYS A 1 67 ? 14.90745 -17.05682 -23.75519 1.000 41.72957 67 LYS A C 1
ATOM 984 O O . LYS A 1 67 ? 16.06822 -16.76877 -24.06043 1.000 45.42154 67 LYS A O 1
ATOM 1003 N N . ALA A 1 68 ? 13.93311 -16.15312 -23.68210 1.000 40.12253 68 ALA A N 1
ATOM 1004 C CA . ALA A 1 68 ? 14.18672 -14.74555 -23.94797 1.000 39.31123 68 ALA A CA 1
ATOM 1005 C C . ALA A 1 68 ? 13.27139 -13.89084 -23.08568 1.000 37.72641 68 ALA A C 1
ATOM 1006 O O . ALA A 1 68 ? 12.10562 -14.23731 -22.86830 1.000 37.37284 68 ALA A O 1
ATOM 1013 N N . PHE A 1 69 ? 13.81555 -12.77585 -22.60034 1.000 35.87319 69 PHE A N 1
ATOM 1014 C CA . PHE A 1 69 ? 13.07535 -11.81590 -21.79561 1.000 33.81721 69 PHE A CA 1
ATOM 1015 C C . PHE A 1 69 ? 13.13373 -10.44348 -22.44792 1.000 33.72663 69 PHE A C 1
ATOM 1016 O O . PHE A 1 69 ? 14.15581 -10.06457 -23.03429 1.000 36.30821 69 PHE A O 1
ATOM 1033 N N . GLN A 1 70 ? 12.04082 -9.70647 -22.32314 1.000 32.90714 70 GLN A N 1
ATOM 1034 C CA . GLN A 1 70 ? 11.89847 -8.35584 -22.84189 1.000 33.33900 70 GLN A CA 1
ATOM 1035 C C . GLN A 1 70 ? 11.71166 -7.41979 -21.65901 1.000 30.55641 70 GLN A C 1
ATOM 1036 O O . GLN A 1 70 ? 10.85367 -7.66197 -20.80317 1.000 34.15393 70 GLN A O 1
ATOM 1050 N N . LEU A 1 71 ? 12.52801 -6.36878 -21.60428 1.000 30.56928 71 LEU A N 1
ATOM 1051 C CA . LEU A 1 71 ? 12.50198 -5.39344 -20.52246 1.000 29.81942 71 LEU A CA 1
ATOM 1052 C C . LEU A 1 71 ? 12.04525 -4.04661 -21.06018 1.000 30.84222 71 LEU A C 1
ATOM 1053 O O . LEU A 1 71 ? 12.56621 -3.57122 -22.07409 1.000 33.27468 71 LEU A O 1
ATOM 1069 N N . THR A 1 72 ? 11.09370 -3.42166 -20.36831 1.000 32.17690 72 THR A N 1
ATOM 1070 C CA . THR A 1 72 ? 10.54042 -2.13411 -20.77795 1.000 38.70707 72 THR A CA 1
ATOM 1071 C C . THR A 1 72 ? 10.57312 -1.19463 -19.58097 1.000 35.32993 72 THR A C 1
ATOM 1072 O O . THR A 1 72 ? 9.98101 -1.51635 -18.53056 1.000 32.30706 72 THR A O 1
ATOM 1083 N N . PRO A 1 73 ? 11.21898 -0.03120 -19.68044 1.000 40.96638 73 PRO A N 1
ATOM 1084 C CA . PRO A 1 73 ? 11.27331 0.86375 -18.51797 1.000 40.26989 73 PRO A CA 1
ATOM 1085 C C . PRO A 1 73 ? 9.88693 1.36036 -18.13830 1.000 40.60769 73 PRO A C 1
ATOM 1086 O O . PRO A 1 73 ? 9.00121 1.50782 -18.98331 1.000 37.81697 73 PRO A O 1
ATOM 1097 N N . ILE A 1 74 ? 9.70752 1.61160 -16.84541 1.000 36.00242 74 ILE A N 1
ATOM 1098 C CA . ILE A 1 74 ? 8.48685 2.19718 -16.30740 1.000 42.64294 74 ILE A CA 1
ATOM 1099 C C . ILE A 1 74 ? 8.86092 3.51108 -15.63995 1.000 36.88777 74 ILE A C 1
ATOM 1100 O O . ILE A 1 74 ? 9.60254 3.51950 -14.64956 1.000 42.98097 74 ILE A O 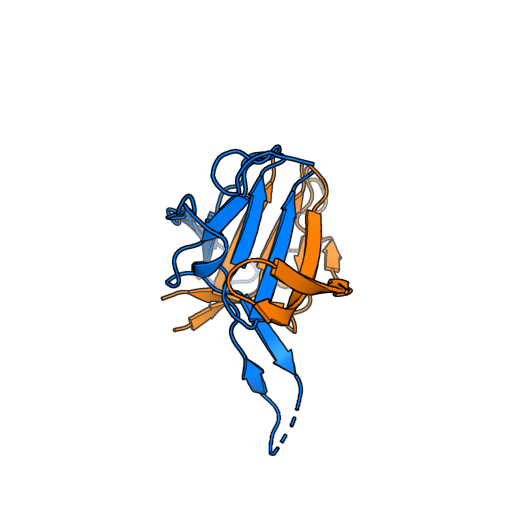1
ATOM 1116 N N . ALA A 1 75 ? 8.35212 4.61617 -16.17841 1.000 40.39755 75 ALA A N 1
ATOM 1117 C CA . ALA A 1 75 ? 8.57095 5.91500 -15.55868 1.000 47.19195 75 ALA A CA 1
ATOM 1118 C C . ALA A 1 75 ? 7.80345 5.98718 -14.24531 1.000 48.48384 75 ALA A C 1
ATOM 1119 O O . ALA A 1 75 ? 6.59207 5.75418 -14.20784 1.000 53.49031 75 ALA A O 1
ATOM 1126 N N A VAL A 1 76 ? 8.51287 6.30505 -13.16584 0.456 42.72324 76 VAL A N 1
ATOM 1127 N N B VAL A 1 76 ? 8.50900 6.29746 -13.16320 0.544 42.73497 76 VAL A N 1
ATOM 1128 C CA A VAL A 1 76 ? 7.92841 6.38590 -11.83373 0.456 41.64479 76 VAL A CA 1
ATOM 1129 C CA B VAL A 1 76 ? 7.91153 6.37378 -11.83539 0.544 41.64254 76 VAL A CA 1
ATOM 1130 C C A VAL A 1 76 ? 7.59722 7.85209 -11.57634 0.456 40.08149 76 VAL A C 1
ATOM 1131 C C B VAL A 1 76 ? 7.59307 7.84109 -11.57136 0.544 40.09494 76 VAL A C 1
ATOM 1132 O O A VAL A 1 76 ? 8.47402 8.65535 -11.24812 0.456 38.33776 76 VAL A O 1
ATOM 1133 O O B VAL A 1 76 ? 8.47704 8.63071 -11.22645 0.544 38.31014 76 VAL A O 1
ATOM 1158 N N . GLN A 1 77 ? 6.32605 8.21444 -11.74692 1.000 32.66162 77 GLN A N 1
ATOM 1159 C CA . GLN A 1 77 ? 5.87300 9.55568 -11.40835 1.000 31.96801 77 GLN A CA 1
ATOM 1160 C C . GLN A 1 77 ? 5.78074 9.65649 -9.88938 1.000 28.74530 77 GLN A C 1
ATOM 1161 O O . GLN A 1 77 ? 5.22612 8.76585 -9.23308 1.000 28.32551 77 GLN A O 1
ATOM 1175 N N . MET A 1 78 ? 6.32948 10.73625 -9.33452 1.000 28.78490 78 MET A N 1
ATOM 1176 C CA . MET A 1 78 ? 6.40752 10.95648 -7.90136 1.000 35.32468 78 MET A CA 1
ATOM 1177 C C . MET A 1 78 ? 5.91834 12.35855 -7.58274 1.000 28.22752 78 MET A C 1
ATOM 1178 O O . MET A 1 78 ? 6.00373 13.25868 -8.42017 1.000 29.80049 78 MET A O 1
ATOM 1192 N N . THR A 1 79 ? 5.46164 12.56675 -6.34788 1.000 22.07600 79 THR A N 1
ATOM 1193 C CA . THR A 1 79 ? 4.93477 13.86458 -5.95180 1.000 21.21954 79 THR A CA 1
ATOM 1194 C C . THR A 1 79 ? 5.51655 14.30730 -4.61693 1.000 19.04049 79 THR A C 1
ATOM 1195 O O . THR A 1 79 ? 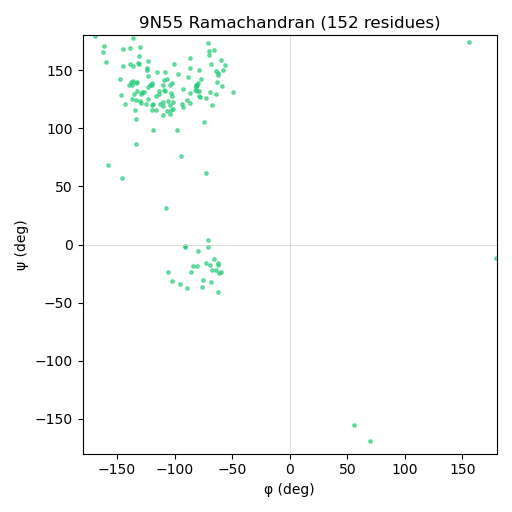5.54987 13.52951 -3.65434 1.000 18.09601 79 THR A O 1
ATOM 1206 N N . LYS A 1 80 ? 5.98421 15.55581 -4.57727 1.000 20.10888 80 LYS A N 1
ATOM 1207 C CA . LYS A 1 80 ? 6.36736 16.22117 -3.33892 1.000 17.65083 80 LYS A CA 1
ATOM 1208 C C . LYS A 1 80 ? 5.11525 16.69304 -2.61059 1.000 20.03845 80 LYS A C 1
ATOM 1209 O O . LYS A 1 80 ? 4.27754 17.38712 -3.19602 1.000 27.56282 80 LYS A O 1
ATOM 1228 N N . LEU A 1 81 ? 4.98325 16.32716 -1.34121 1.000 19.04385 81 LEU A N 1
ATOM 1229 C CA . LEU A 1 81 ? 3.82171 16.72333 -0.55346 1.000 17.50165 81 LEU A CA 1
ATOM 1230 C C . LEU A 1 81 ? 4.06157 18.07431 0.10957 1.000 20.99118 81 LEU A C 1
ATOM 1231 O O . LEU A 1 81 ? 5.17749 18.38011 0.53581 1.000 21.07922 81 LEU A O 1
ATOM 1247 N N . ALA A 1 82 ? 2.99654 18.87712 0.20805 1.000 20.94775 82 ALA A N 1
ATOM 1248 C CA . ALA A 1 82 ? 3.10046 20.20543 0.79562 1.000 25.24372 82 ALA A CA 1
ATOM 1249 C C . ALA A 1 82 ? 2.73641 20.23775 2.27484 1.000 28.17057 82 ALA A C 1
ATOM 1250 O O . ALA A 1 82 ? 3.30524 21.04853 3.01768 1.000 23.45505 82 ALA A O 1
ATOM 1257 N N . THR A 1 83 ? 1.78863 19.40531 2.71324 1.000 20.81473 83 THR A N 1
ATOM 1258 C CA . THR A 1 83 ? 1.46132 19.28743 4.12628 1.000 20.91744 83 THR A CA 1
ATOM 1259 C C . THR A 1 83 ? 1.10345 17.83294 4.42622 1.000 21.25524 83 THR A C 1
ATOM 1260 O O . THR A 1 83 ? 0.86521 17.03416 3.51648 1.000 18.93285 83 THR A O 1
ATOM 1271 N N . THR A 1 84 ? 1.02171 17.51017 5.72310 1.000 20.84996 84 THR A N 1
ATOM 1272 C CA . THR A 1 84 ? 0.64203 16.16552 6.14236 1.000 21.65577 84 THR A CA 1
ATOM 1273 C C . THR A 1 84 ? -0.79811 15.81630 5.77715 1.000 20.17907 84 THR A C 1
ATOM 1274 O O . THR A 1 84 ? -1.18331 14.64930 5.89981 1.000 22.52577 84 THR A O 1
ATOM 1285 N N . GLU A 1 85 ? -1.61062 16.79488 5.37122 1.000 22.00584 85 GLU A N 1
ATOM 1286 C CA . GLU A 1 85 ? -2.95404 16.47741 4.90888 1.000 21.753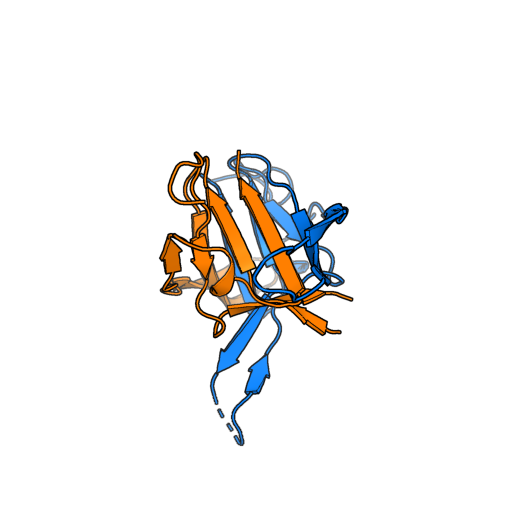21 85 GLU A CA 1
ATOM 1287 C C . GLU A 1 85 ? -2.92576 15.59575 3.66656 1.000 21.12891 85 GLU A C 1
ATOM 1288 O O . GLU A 1 85 ? -3.94501 14.98827 3.32467 1.000 23.33057 85 GLU A O 1
ATOM 1300 N N . GLU A 1 86 ? -1.78410 15.50594 2.99000 1.000 19.86146 86 GLU A N 1
ATOM 1301 C CA . GLU A 1 86 ? -1.66023 14.69198 1.78823 1.000 19.47524 86 GLU A CA 1
ATOM 1302 C C . GLU A 1 86 ? -1.20009 13.26649 2.07438 1.000 18.46323 86 GLU A C 1
ATOM 1303 O O . GLU A 1 86 ? -1.11164 12.46179 1.13990 1.000 22.21206 86 GLU A O 1
ATOM 1315 N N . LEU A 1 87 ? -0.91571 12.92571 3.32644 1.000 19.99343 87 LEU A N 1
ATOM 1316 C CA . LEU A 1 87 ? -0.61368 11.53699 3.66389 1.000 21.77720 87 LEU A CA 1
ATOM 1317 C C . LEU A 1 87 ? -1.90644 10.73523 3.77027 1.000 22.14829 87 LEU A C 1
ATOM 1318 O O . LEU A 1 87 ? -2.83198 11.15516 4.47439 1.000 26.33614 87 LEU A O 1
ATOM 1334 N N . PRO A 1 88 ? -2.01573 9.59952 3.08049 1.000 21.37623 88 PRO A N 1
ATOM 1335 C CA . PRO A 1 88 ? -3.23199 8.78217 3.19042 1.000 25.75732 88 PRO A CA 1
ATOM 1336 C C . PRO A 1 88 ? -3.39868 8.20414 4.58874 1.000 25.93721 88 PRO A C 1
ATOM 1337 O O . PRO A 1 88 ? -2.48615 8.20964 5.41659 1.000 26.27236 88 PRO A O 1
ATOM 1348 N N . ASP A 1 89 ? -4.60525 7.67741 4.83793 1.000 25.82672 89 ASP A N 1
ATOM 1349 C CA . ASP A 1 89 ? -4.88796 7.03704 6.11702 1.000 27.48734 89 ASP A CA 1
ATOM 1350 C C . ASP A 1 89 ? -4.10611 5.74088 6.29498 1.000 30.95042 89 ASP A C 1
ATOM 1351 O O . ASP A 1 89 ? -3.76721 5.3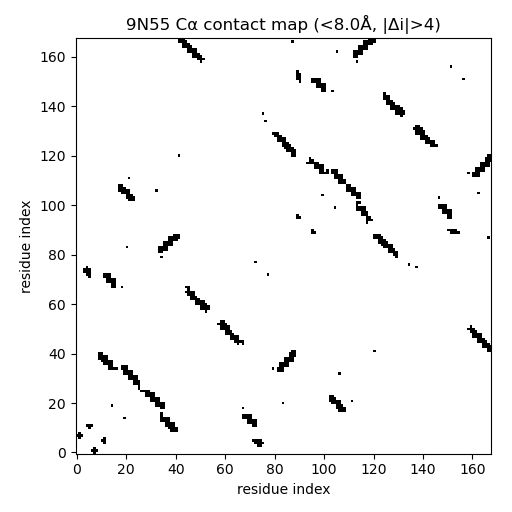7899 7.42836 1.000 28.50635 89 ASP A O 1
ATOM 1360 N N . GLU A 1 90 ? -3.84184 5.02183 5.20565 1.000 27.33292 90 GLU A N 1
ATOM 1361 C CA . GLU A 1 90 ? -3.01428 3.82764 5.23411 1.000 31.79054 90 GLU A CA 1
ATOM 1362 C C . GLU A 1 90 ? -2.13315 3.83015 3.99177 1.000 25.19085 90 GLU A C 1
ATOM 1363 O O . GLU A 1 90 ? -2.59950 4.14303 2.89282 1.000 27.77095 90 GLU A O 1
ATOM 1375 N N . PHE A 1 91 ? -0.86720 3.47830 4.17344 1.000 23.70891 91 PHE A N 1
ATOM 1376 C CA . PHE A 1 91 ? 0.08848 3.42598 3.07687 1.000 22.94022 91 PHE A CA 1
ATOM 1377 C C . PHE A 1 91 ? 1.25773 2.56630 3.52634 1.000 22.14825 91 PHE A C 1
ATOM 1378 O O . PHE A 1 91 ? 1.36030 2.18374 4.69370 1.000 23.91613 91 PHE A O 1
ATOM 1395 N N . VAL A 1 92 ? 2.13300 2.25318 2.58413 1.000 19.96185 92 VAL A N 1
ATOM 1396 C CA . VAL A 1 92 ? 3.38091 1.58046 2.90518 1.000 18.81998 92 VAL A CA 1
ATOM 1397 C C . VAL A 1 92 ? 4.50022 2.59437 2.72680 1.000 18.50403 92 VAL A C 1
ATOM 1398 O O . VAL A 1 92 ? 4.41696 3.50689 1.89734 1.000 20.82600 92 VAL A O 1
ATOM 1411 N N . VAL A 1 93 ? 5.53898 2.44327 3.53743 1.000 20.48870 93 VAL A N 1
ATOM 1412 C CA . VAL A 1 93 ? 6.73773 3.25588 3.43715 1.000 19.45322 93 VAL A CA 1
ATOM 1413 C C . VAL A 1 93 ? 7.86725 2.33884 2.99953 1.000 20.02216 93 VAL A C 1
ATOM 1414 O O . VAL A 1 93 ? 8.17420 1.34708 3.67254 1.000 21.97212 93 VAL A O 1
ATOM 1427 N N . VAL A 1 94 ? 8.46730 2.66487 1.86342 1.000 19.50536 94 VAL A N 1
ATOM 1428 C CA . VAL A 1 94 ? 9.66368 2.00213 1.36771 1.000 23.91173 94 VAL A CA 1
ATOM 1429 C C . VAL A 1 94 ? 10.82596 2.94889 1.62618 1.000 26.94880 94 VAL A C 1
ATOM 1430 O O . VAL A 1 94 ? 10.90216 4.03141 1.03607 1.000 22.19356 94 VAL A O 1
ATOM 1443 N N . THR A 1 95 ? 11.72191 2.55817 2.52773 1.000 25.67302 95 THR A N 1
ATOM 1444 C CA . THR A 1 95 ? 12.87683 3.36821 2.88274 1.000 25.12887 95 THR A CA 1
ATOM 1445 C C . THR A 1 95 ? 14.09415 2.80403 2.15802 1.000 28.32285 95 THR A C 1
ATOM 1446 O O . THR A 1 95 ? 14.47715 1.65038 2.38281 1.000 29.60624 95 THR A O 1
ATOM 1457 N N . VAL A 1 96 ? 14.67493 3.60714 1.27294 1.000 25.66512 96 VAL A N 1
ATOM 1458 C CA . VAL A 1 96 ? 15.88976 3.23336 0.56194 1.000 33.48620 96 VAL A CA 1
ATOM 1459 C C . VAL A 1 96 ? 17.08932 3.74895 1.34732 1.000 35.40187 96 VAL A C 1
ATOM 1460 O O . VAL A 1 96 ? 17.11288 4.90992 1.77580 1.000 36.38823 96 VAL A O 1
ATOM 1473 N N . LYS A 1 97 ? 18.08742 2.88506 1.52619 1.000 32.36208 97 LYS A N 1
ATOM 1474 C CA . LYS A 1 97 ? 19.34420 3.23497 2.18210 1.000 52.85500 97 LYS A CA 1
ATOM 1475 C C . LYS A 1 97 ? 19.09324 3.74296 3.59765 1.000 67.54283 97 LYS A C 1
ATOM 1476 O O . LYS A 1 97 ? 18.60806 2.99718 4.44873 1.000 67.14535 97 LYS A O 1
ATOM 1496 N N . ILE B 1 5 ? 22.55538 -15.96009 -13.64603 1.000 95.47851 5 ILE B N 1
ATOM 1497 C CA . ILE B 1 5 ? 21.90761 -15.23512 -12.55953 1.000 93.44376 5 ILE B CA 1
ATOM 1498 C C . ILE B 1 5 ? 22.76487 -15.38458 -11.30534 1.000 88.98097 5 ILE B C 1
ATOM 1499 O O . ILE B 1 5 ? 23.07618 -14.40380 -10.62933 1.000 86.52896 5 ILE B O 1
ATOM 1514 N N . SER B 1 6 ? 23.14471 -16.62814 -11.00345 1.000 88.76717 6 SER B N 1
ATOM 1515 C CA . SER B 1 6 ? 23.99082 -16.92041 -9.85222 1.000 90.12701 6 SER B CA 1
ATOM 1516 C C . SER B 1 6 ? 25.41911 -16.45611 -10.10832 1.000 95.24217 6 SER B C 1
ATOM 1517 O O . SER B 1 6 ? 26.35090 -17.27004 -10.12181 1.000 99.86637 6 SER B O 1
ATOM 1525 N N . GLU B 1 7 ? 25.59434 -15.14545 -10.31928 1.000 84.12929 7 GLU B N 1
ATOM 1526 C CA . GLU B 1 7 ? 26.89659 -14.56045 -10.61323 1.000 80.00095 7 GLU B CA 1
ATOM 1527 C C . GLU B 1 7 ? 26.75787 -13.05372 -10.81949 1.000 79.89483 7 GLU B C 1
ATOM 1528 O O . GLU B 1 7 ? 27.75837 -12.33216 -10.86725 1.000 87.51797 7 GLU B O 1
ATOM 1540 N N . MET B 1 8 ? 25.52165 -12.57543 -10.94697 1.000 73.18215 8 MET B N 1
ATOM 1541 C CA . MET B 1 8 ? 25.24942 -11.15724 -11.14013 1.000 75.11358 8 MET B CA 1
ATOM 1542 C C . MET B 1 8 ? 25.35152 -10.40652 -9.81649 1.000 74.63790 8 MET B C 1
ATOM 1543 O O . MET B 1 8 ? 25.07541 -10.95284 -8.74500 1.000 66.25334 8 MET B O 1
ATOM 1557 N N . HIS B 1 9 ? 25.74256 -9.13367 -9.90075 1.000 71.29804 9 HIS B N 1
ATOM 1558 C CA . HIS B 1 9 ? 25.89911 -8.29880 -8.71390 1.000 67.88720 9 HIS B CA 1
ATOM 1559 C C . HIS B 1 9 ? 25.45724 -6.86748 -8.99637 1.000 72.11358 9 HIS B C 1
ATOM 1560 O O . HIS B 1 9 ? 26.00710 -6.21722 -9.89337 1.000 80.99386 9 HIS B O 1
ATOM 1574 N N . PRO B 1 10 ? 24.45940 -6.33555 -8.26249 1.000 61.07106 10 PRO B N 1
ATOM 1575 C CA . PRO B 1 10 ? 23.66001 -6.98117 -7.20196 1.000 58.23792 10 PRO B CA 1
ATOM 1576 C C . PRO B 1 10 ? 22.92775 -8.21440 -7.72059 1.000 60.17865 10 PRO B C 1
ATOM 1577 O O . PRO B 1 10 ? 22.37716 -8.19674 -8.81822 1.000 61.04784 10 PRO B O 1
ATOM 1588 N N . ALA B 1 11 ? 22.92891 -9.30749 -6.96387 1.000 52.21938 11 ALA B N 1
ATOM 1589 C CA . ALA B 1 11 ? 22.20047 -10.49332 -7.38037 1.000 48.94428 11 ALA B CA 1
ATOM 1590 C C . ALA B 1 11 ? 20.71790 -10.17157 -7.53798 1.000 47.54938 11 ALA B C 1
ATOM 1591 O O . ALA B 1 11 ? 20.20327 -9.19101 -6.99308 1.000 48.96034 11 ALA B O 1
ATOM 1598 N N . LEU B 1 12 ? 20.03188 -11.00632 -8.31338 1.000 41.55322 12 LEU B N 1
ATOM 1599 C CA . LEU B 1 12 ? 18.58487 -10.91035 -8.42033 1.000 41.59207 12 LEU B CA 1
ATOM 1600 C C . LEU B 1 12 ? 17.94774 -11.60598 -7.22455 1.000 43.07261 12 LEU B C 1
ATOM 1601 O O . LEU B 1 12 ? 18.35236 -12.70902 -6.84481 1.000 46.12902 12 LEU B O 1
ATOM 1617 N N . ARG B 1 13 ? 16.93699 -10.96857 -6.64231 1.000 42.48801 13 ARG B N 1
ATOM 1618 C CA . ARG B 1 13 ? 16.24265 -11.50096 -5.47655 1.000 39.08037 13 ARG B CA 1
ATOM 1619 C C . ARG B 1 13 ? 14.75025 -11.48350 -5.75576 1.000 38.37331 13 ARG B C 1
ATOM 1620 O O . ARG B 1 13 ? 14.18247 -10.42121 -6.03198 1.000 34.73215 13 ARG B O 1
ATOM 1641 N N . LEU B 1 14 ? 14.11593 -12.64817 -5.68720 1.000 32.20721 14 LEU B N 1
ATOM 1642 C CA . LEU B 1 14 ? 12.68281 -12.75249 -5.91905 1.000 39.16817 14 LEU B CA 1
ATOM 1643 C C . LEU B 1 14 ? 11.94689 -12.56470 -4.59856 1.000 32.93462 14 LEU B C 1
ATOM 1644 O O . LEU B 1 14 ? 12.20424 -13.28438 -3.62698 1.000 36.18230 14 LEU B O 1
ATOM 1660 N N . VAL B 1 15 ? 11.02894 -11.60214 -4.57230 1.000 33.06448 15 VAL B N 1
ATOM 1661 C CA . VAL B 1 15 ? 10.22418 -11.32809 -3.38964 1.000 32.73704 15 VAL B CA 1
ATOM 1662 C C . VAL B 1 15 ? 9.07215 -12.31963 -3.31979 1.000 35.47863 15 VAL B C 1
ATOM 1663 O O . VAL B 1 15 ? 8.42631 -12.62055 -4.33211 1.000 33.37047 15 VAL B O 1
ATOM 1676 N N . ASP B 1 16 ? 8.80741 -12.82449 -2.11964 1.000 36.36608 16 ASP B N 1
ATOM 1677 C CA . ASP B 1 16 ? 7.66677 -13.70165 -1.91354 1.000 38.71253 16 ASP B CA 1
ATOM 1678 C C . ASP B 1 16 ? 6.41722 -13.07189 -2.52534 1.000 37.81195 16 ASP B C 1
ATOM 1679 O O . ASP B 1 16 ? 6.13712 -11.89085 -2.27255 1.000 37.52824 16 ASP 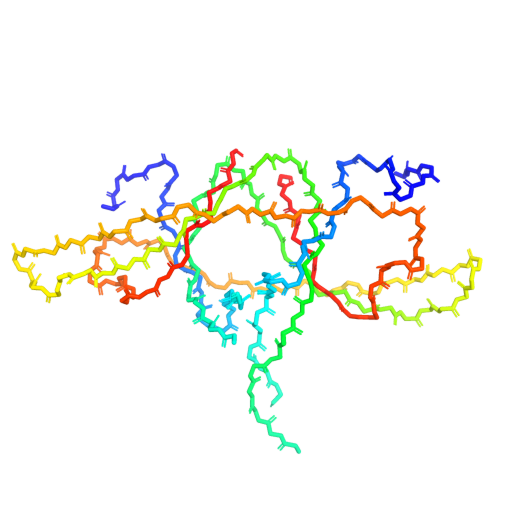B O 1
ATOM 1688 N N . PRO B 1 17 ? 5.64547 -13.81859 -3.32448 1.000 39.74739 17 PRO B N 1
ATOM 1689 C CA . PRO B 1 17 ? 4.52601 -13.20791 -4.05876 1.000 44.72808 17 PRO B CA 1
ATOM 1690 C C . PRO B 1 17 ? 3.35764 -12.79192 -3.18627 1.000 44.16547 17 PRO B C 1
ATOM 1691 O O . PRO B 1 17 ? 2.33114 -12.36233 -3.72494 1.000 40.70655 17 PRO B O 1
ATOM 1702 N N . GLN B 1 18 ? 3.46476 -12.92883 -1.86549 1.000 36.82603 18 GLN B N 1
ATOM 1703 C CA . GLN B 1 18 ? 2.53399 -12.24631 -0.97629 1.000 42.67084 18 GLN B CA 1
ATOM 1704 C C . GLN B 1 18 ? 2.62221 -10.73451 -1.14268 1.000 39.97199 18 GLN B C 1
ATOM 1705 O O . GLN B 1 18 ? 1.65195 -10.03063 -0.84696 1.000 42.42818 18 GLN B O 1
ATOM 1719 N N . ILE B 1 19 ? 3.75840 -10.22381 -1.61236 1.000 32.13704 19 ILE B N 1
ATOM 1720 C CA . ILE B 1 19 ? 3.95191 -8.80061 -1.87752 1.000 30.20898 19 ILE B CA 1
ATOM 1721 C C . ILE B 1 19 ? 4.24800 -8.64472 -3.36170 1.000 31.05625 19 ILE B C 1
ATOM 1722 O O . ILE B 1 19 ? 5.22765 -9.20662 -3.86612 1.000 33.64595 19 ILE B O 1
ATOM 1738 N N . GLN B 1 20 ? 3.40608 -7.88388 -4.05794 1.000 27.68048 20 GLN B N 1
ATOM 1739 C CA . GLN B 1 20 ? 3.54433 -7.68172 -5.49338 1.000 29.85864 20 GLN B CA 1
ATOM 1740 C C . GLN B 1 20 ? 3.27356 -6.22005 -5.81737 1.000 29.55691 20 GLN B C 1
ATOM 1741 O O . GLN B 1 20 ? 2.79608 -5.45330 -4.97804 1.000 28.46971 20 GLN B O 1
ATOM 1755 N N . LEU B 1 21 ? 3.58772 -5.83308 -7.05000 1.000 23.51260 21 LEU B N 1
ATOM 1756 C CA . LEU B 1 21 ? 3.42640 -4.45661 -7.50034 1.000 25.28149 21 LEU B CA 1
ATOM 1757 C C . LEU B 1 21 ? 2.16045 -4.35822 -8.34417 1.000 31.50965 21 LEU B C 1
ATOM 1758 O O . LEU B 1 21 ? 2.01742 -5.07194 -9.34237 1.000 29.69848 21 LEU B O 1
ATOM 1774 N N . ALA B 1 22 ? 1.24456 -3.48318 -7.93749 1.000 26.55814 22 ALA B N 1
ATOM 1775 C CA . ALA B 1 22 ? 0.01340 -3.24228 -8.68046 1.000 27.04978 22 ALA B CA 1
ATOM 1776 C C . ALA B 1 22 ? 0.23931 -2.08182 -9.64293 1.000 31.87602 22 ALA B C 1
ATOM 1777 O O . ALA B 1 22 ? 0.52017 -0.95777 -9.21384 1.000 28.00818 22 ALA B O 1
ATOM 1784 N N . VAL B 1 23 ? 0.11267 -2.35739 -10.93772 1.000 29.99582 23 VAL B N 1
ATOM 1785 C CA . VAL B 1 23 ? 0.45736 -1.40881 -11.98771 1.000 32.30381 23 VAL B CA 1
ATOM 1786 C C . VAL B 1 23 ? -0.75422 -1.17716 -12.87548 1.000 46.25696 23 VAL B C 1
ATOM 1787 O O . VAL B 1 23 ? -1.43105 -2.12873 -13.27999 1.000 42.47972 23 VAL B O 1
ATOM 1800 N N . THR B 1 24 ? -1.01130 0.08765 -13.19490 1.000 35.96567 24 THR B N 1
ATOM 1801 C CA . THR B 1 24 ? -2.09914 0.44652 -14.09608 1.000 46.82301 24 THR B CA 1
ATOM 1802 C C . THR B 1 24 ? -1.56212 1.27112 -15.26568 1.000 59.87209 24 THR B C 1
ATOM 1803 O O . THR B 1 24 ? -2.02924 1.14855 -16.39645 1.000 73.12069 24 THR B O 1
ATOM 1814 N N . PRO B 1 39 ? -5.99064 -2.82037 -13.36863 1.000 69.72524 39 PRO B N 1
ATOM 1815 C CA . PRO B 1 39 ? -4.79686 -3.01035 -12.53301 1.000 66.38346 39 PRO B CA 1
ATOM 1816 C C . PRO B 1 39 ? -4.29135 -4.44705 -12.53226 1.000 54.61154 39 PRO B C 1
ATOM 1817 O O . PRO B 1 39 ? -5.02331 -5.35948 -12.15057 1.000 61.79707 39 PRO B O 1
ATOM 1828 N N . LYS B 1 40 ? -3.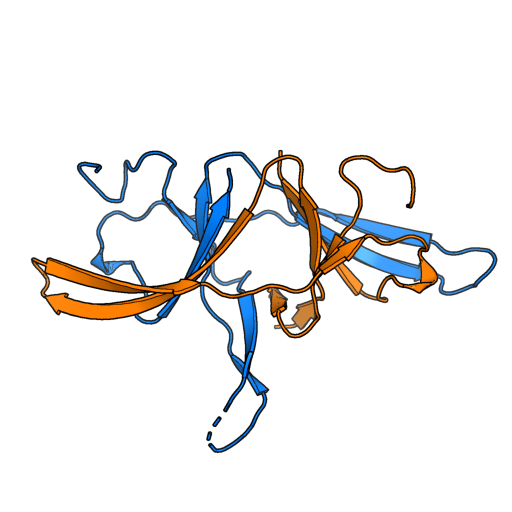04679 -4.63759 -12.96092 1.000 47.42693 40 LYS B N 1
ATOM 1829 C CA . LYS B 1 40 ? -2.39359 -5.93790 -12.94482 1.000 44.11746 40 LYS B CA 1
ATOM 1830 C C . LYS B 1 40 ? -1.34713 -5.96685 -11.83866 1.000 38.76825 40 LYS B C 1
ATOM 1831 O O . LYS B 1 40 ? -0.67080 -4.96403 -11.58534 1.000 34.75344 40 LYS B O 1
ATOM 1850 N N . VAL B 1 41 ? -1.22045 -7.11779 -11.17858 1.000 43.22272 41 VAL B N 1
ATOM 1851 C CA . VAL B 1 41 ? -0.23786 -7.30817 -10.11698 1.000 37.76484 41 VAL B CA 1
ATOM 1852 C C . VAL B 1 41 ? 0.91329 -8.14428 -10.65682 1.000 36.81976 41 VAL B C 1
ATOM 1853 O O . VAL B 1 41 ? 0.70201 -9.14551 -11.35390 1.000 38.04842 41 VAL B O 1
ATOM 1866 N N . TYR B 1 42 ? 2.13720 -7.73661 -10.31399 1.000 32.92367 42 TYR B N 1
ATOM 1867 C CA . TYR B 1 42 ? 3.35124 -8.33541 -10.83777 1.000 32.72178 42 TYR B CA 1
ATOM 1868 C C . TYR B 1 42 ? 4.26701 -8.76316 -9.70703 1.000 35.44521 42 TYR B C 1
ATOM 1869 O O . TYR B 1 42 ? 4.54025 -7.96563 -8.79050 1.000 30.14498 42 TYR B O 1
ATOM 1887 N N . PRO B 1 43 ? 4.78913 -9.99398 -9.73481 1.000 33.21893 43 PRO B N 1
ATOM 1888 C CA . PRO B 1 43 ? 5.86480 -10.35117 -8.80635 1.000 28.89158 43 PRO B CA 1
ATOM 1889 C C . PRO B 1 43 ? 7.04234 -9.40085 -8.95196 1.000 29.44573 43 PRO B C 1
ATOM 1890 O O . PRO B 1 43 ? 7.26852 -8.81816 -10.01708 1.000 29.83176 43 PRO B O 1
ATOM 1901 N N . ILE B 1 44 ? 7.80488 -9.27148 -7.87323 1.000 28.90105 44 ILE B N 1
ATOM 1902 C CA . ILE B 1 44 ? 8.85697 -8.27393 -7.75622 1.000 23.78599 44 ILE B CA 1
ATOM 1903 C C . ILE B 1 44 ? 10.20200 -8.98174 -7.70482 1.000 31.20030 44 ILE B C 1
ATOM 1904 O O . ILE B 1 44 ? 10.39096 -9.91429 -6.91510 1.000 30.49872 44 ILE B O 1
ATOM 1920 N N . ILE B 1 45 ? 11.13218 -8.53157 -8.54181 1.000 25.80989 45 ILE B N 1
ATOM 1921 C CA . ILE B 1 45 ? 12.53962 -8.89514 -8.45577 1.000 26.74342 45 ILE B CA 1
ATOM 1922 C C . ILE B 1 45 ? 13.29766 -7.65948 -7.99273 1.000 27.27078 45 ILE B C 1
ATOM 1923 O O . ILE B 1 45 ? 13.09148 -6.56511 -8.53273 1.000 30.76064 45 ILE B O 1
ATOM 1939 N N . LEU B 1 46 ? 14.17886 -7.83162 -7.01084 1.000 29.90721 46 LEU B N 1
ATOM 1940 C CA . LEU B 1 46 ? 14.95946 -6.73747 -6.45345 1.000 29.55613 46 LEU B CA 1
ATOM 1941 C C . LEU B 1 46 ? 16.42878 -6.86910 -6.83199 1.000 37.83117 46 LEU B C 1
ATOM 1942 O O . LEU B 1 46 ? 16.99758 -7.96475 -6.77697 1.000 39.22153 46 LEU B O 1
ATOM 1958 N N . ARG B 1 47 ? 17.03930 -5.74354 -7.20323 1.000 33.81015 47 ARG B N 1
ATOM 1959 C CA . ARG B 1 47 ? 18.48603 -5.62787 -7.39175 1.000 37.47302 47 ARG B CA 1
ATOM 1960 C C . ARG B 1 47 ? 18.97069 -4.57573 -6.39850 1.000 43.95414 47 ARG B C 1
ATOM 1961 O O . ARG B 1 47 ? 18.87761 -3.37456 -6.67199 1.000 40.13695 47 ARG B O 1
ATOM 1982 N N . LEU B 1 48 ? 19.49558 -5.00783 -5.25759 1.000 34.52179 48 LEU B N 1
ATOM 1983 C CA . LEU B 1 48 ? 19.75541 -4.10268 -4.14297 1.000 44.21180 48 LEU B CA 1
ATOM 1984 C C . LEU B 1 48 ? 21.21872 -3.67624 -4.13555 1.000 43.98315 48 LEU B C 1
ATOM 1985 O O . LEU B 1 48 ? 22.08965 -4.39835 -3.64218 1.000 46.08851 48 LEU B O 1
ATOM 2001 N N . GLY B 1 49 ? 21.48301 -2.48544 -4.67864 1.000 45.91920 49 GLY B N 1
ATOM 2002 C CA . GLY B 1 49 ? 22.76332 -1.83821 -4.46174 1.000 45.59235 49 GLY B CA 1
ATOM 2003 C C . GLY B 1 49 ? 22.86598 -1.12502 -3.13229 1.000 43.93900 49 GLY B C 1
ATOM 2004 O O . GLY B 1 49 ? 23.97674 -0.82919 -2.68068 1.000 49.40119 49 GLY B O 1
ATOM 2008 N N . SER B 1 50 ? 21.72913 -0.83483 -2.51188 1.000 37.94923 50 SER B N 1
ATOM 2009 C CA . SER B 1 50 ? 21.61483 -0.31734 -1.15827 1.000 45.65014 50 SER B CA 1
ATOM 2010 C C . SER B 1 50 ? 20.45094 -1.03567 -0.49704 1.000 38.23194 50 SER B C 1
ATOM 2011 O O . SER B 1 50 ? 19.53877 -1.51177 -1.18494 1.000 38.31467 50 SER B O 1
ATOM 2019 N N . PRO B 1 51 ? 20.44525 -1.12959 0.83165 1.000 45.02502 51 PRO B N 1
ATOM 2020 C CA . PRO B 1 51 ? 19.35744 -1.84544 1.50995 1.000 38.07287 51 PRO B CA 1
ATOM 2021 C C . PRO B 1 51 ? 18.02591 -1.11549 1.40262 1.000 42.62484 51 PRO B C 1
ATOM 2022 O O . PRO B 1 51 ? 17.95598 0.10467 1.23787 1.000 36.86105 51 PRO B O 1
ATOM 2033 N N . LEU B 1 52 ? 16.95600 -1.89689 1.52559 1.000 33.83857 52 LEU B N 1
ATOM 2034 C CA . LEU B 1 52 ? 15.58120 -1.41788 1.51507 1.000 31.46143 52 LEU B CA 1
ATOM 2035 C C . LEU B 1 52 ? 14.89595 -1.89021 2.79220 1.000 37.82820 52 LEU B C 1
ATOM 2036 O O . LEU B 1 52 ? 15.26416 -2.92229 3.36437 1.000 36.19879 52 LEU B O 1
ATOM 2052 N N . SER B 1 53 ? 13.90644 -1.13348 3.24947 1.000 29.31398 53 SER B N 1
ATOM 2053 C CA . SER B 1 53 ? 13.03612 -1.59056 4.32356 1.000 29.10903 53 SER B CA 1
ATOM 2054 C C . SER B 1 53 ? 11.60228 -1.24599 3.95689 1.000 23.01569 53 SER B C 1
ATOM 2055 O O . SER B 1 53 ? 11.34868 -0.30487 3.19645 1.000 26.94129 53 SER B O 1
ATOM 2063 N N . LEU B 1 54 ? 10.66572 -2.02437 4.48928 1.000 30.21679 54 LEU B N 1
ATOM 2064 C CA . LEU B 1 54 ? 9.24876 -1.87160 4.18787 1.000 24.09621 54 LEU B CA 1
ATOM 2065 C C . LEU B 1 54 ? 8.47368 -1.81439 5.49320 1.000 24.48805 54 LEU B C 1
ATOM 2066 O O . LEU B 1 54 ? 8.65256 -2.67197 6.36373 1.000 27.60845 54 LEU B O 1
ATOM 2082 N N . ASN B 1 55 ? 7.62262 -0.80348 5.62702 1.000 26.03179 55 ASN B N 1
ATOM 2083 C CA . ASN B 1 55 ? 6.77172 -0.63468 6.79405 1.000 23.75043 55 ASN B CA 1
ATOM 2084 C C . ASN B 1 55 ? 5.35405 -0.34366 6.32500 1.000 20.57033 55 ASN B C 1
ATOM 2085 O O . ASN B 1 55 ? 5.15181 0.36597 5.33533 1.000 24.72623 55 ASN B O 1
ATOM 2096 N N . MET B 1 56 ? 4.38138 -0.93372 7.01292 1.000 26.35029 56 MET B N 1
ATOM 2097 C CA . MET B 1 56 ? 2.99271 -0.51289 6.89830 1.000 24.45389 56 MET B CA 1
ATOM 2098 C C . MET B 1 56 ? 2.78407 0.69727 7.79206 1.000 25.14795 56 MET B C 1
ATOM 2099 O O . MET B 1 56 ? 3.26251 0.73308 8.92728 1.000 26.25132 56 MET B O 1
ATOM 2113 N N . ALA B 1 57 ? 2.09836 1.70834 7.26855 1.000 24.41684 57 ALA B N 1
ATOM 2114 C CA . ALA B 1 57 ? 1.80959 2.92325 8.01906 1.000 25.74624 57 ALA B CA 1
ATOM 2115 C C . ALA B 1 57 ? 0.30265 3.09486 8.13567 1.000 30.96745 57 ALA B C 1
ATOM 2116 O O . ALA B 1 57 ? -0.43113 2.88980 7.16580 1.000 28.32993 57 ALA B O 1
ATOM 2123 N N . ARG B 1 58 ? -0.14871 3.46805 9.33077 1.000 27.19540 58 ARG B N 1
ATOM 2124 C CA . ARG B 1 58 ? -1.56041 3.71218 9.60558 1.000 29.36252 58 ARG B CA 1
ATOM 2125 C C . ARG B 1 58 ? -1.66540 4.97599 10.44224 1.000 30.81429 58 ARG B C 1
ATOM 2126 O O . ARG B 1 58 ? -1.02656 5.07622 11.49235 1.000 30.84852 58 ARG B O 1
ATOM 2147 N N . LYS B 1 59 ? -2.44832 5.94221 9.97533 1.000 29.95969 59 LYS B N 1
ATOM 2148 C CA . LYS B 1 59 ? -2.69939 7.14032 10.76684 1.000 29.89988 59 LYS B CA 1
ATOM 2149 C C . LYS B 1 59 ? -3.52499 6.76502 11.99572 1.000 35.16082 59 LYS B C 1
ATOM 2150 O O . LYS B 1 59 ? -4.63416 6.23800 11.86759 1.000 37.00091 59 LYS B O 1
ATOM 2169 N N . THR B 1 60 ? -2.97284 7.01581 13.18862 1.000 34.02459 60 THR B N 1
ATOM 2170 C CA . THR B 1 60 ? -3.65812 6.71533 14.43429 1.000 43.45648 60 THR B CA 1
ATOM 2171 C C . THR B 1 60 ? -4.20301 7.94736 15.13880 1.000 45.90550 60 THR B C 1
ATOM 2172 O O . THR B 1 60 ? -5.14953 7.81819 15.92478 1.000 57.34334 60 THR B O 1
ATOM 2183 N N . LEU B 1 61 ? -3.63316 9.12134 14.87921 1.000 41.04154 61 LEU B N 1
ATOM 2184 C CA . LEU B 1 61 ? -4.09245 10.38529 15.43382 1.000 55.19871 61 LEU B CA 1
ATOM 2185 C C . LEU B 1 61 ? -4.28144 11.35708 14.28287 1.000 42.11524 61 LEU B C 1
ATOM 2186 O O . LEU B 1 61 ? -3.38899 11.50086 13.44122 1.000 39.68380 61 LEU B O 1
ATOM 2202 N N . ASN B 1 62 ? -5.43117 12.02309 14.23938 1.000 45.34617 62 ASN B N 1
ATOM 2203 C CA . ASN B 1 62 ? -5.76126 12.93945 13.15444 1.000 56.95360 62 ASN B CA 1
ATOM 2204 C C . ASN B 1 62 ? -6.30474 14.23835 13.73141 1.000 66.77918 62 ASN B C 1
ATOM 2205 O O . ASN B 1 62 ? -7.51446 14.40217 13.90674 1.000 58.80628 62 ASN B O 1
ATOM 2216 N N . SER B 1 63 ? -5.39764 15.15309 14.04976 1.000 70.61891 63 SER B N 1
ATOM 2217 C CA . SER B 1 63 ? -5.71180 16.55613 14.26161 1.000 75.13116 63 SER B CA 1
ATOM 2218 C C . SER B 1 63 ? -5.00878 17.35366 13.17116 1.000 88.34638 63 SER B C 1
ATOM 2219 O O . SER B 1 63 ? -3.94950 16.95624 12.67679 1.000 80.37083 63 SER B O 1
ATOM 2227 N N . LEU B 1 64 ? -5.61687 18.46967 12.77518 1.000 90.03165 64 LEU B N 1
ATOM 2228 C CA . LEU B 1 64 ? -5.02645 19.29388 11.72559 1.000 92.71541 64 LEU B CA 1
ATOM 2229 C C . LEU B 1 64 ? -3.72680 19.93881 12.18060 1.000 95.47373 64 LEU B C 1
ATOM 2230 O O . LEU B 1 64 ? -2.89557 20.29965 11.33944 1.000 86.73489 64 LEU B O 1
ATOM 2246 N N . GLU B 1 65 ? -3.53182 20.07012 13.49130 1.000 96.64969 65 GLU B N 1
ATOM 2247 C CA . GLU B 1 65 ? -2.28441 20.55519 14.06423 1.000 96.80334 65 GLU B CA 1
ATOM 2248 C C . GLU B 1 65 ? -1.30175 19.42092 14.33080 1.000 83.58057 65 GLU B C 1
ATOM 2249 O O . GLU B 1 65 ? -0.09486 19.59808 14.12536 1.000 73.64680 65 GLU B O 1
ATOM 2261 N N . ASP B 1 66 ? -1.78255 18.25248 14.77256 1.000 73.41670 66 ASP B N 1
ATOM 2262 C CA . ASP B 1 66 ? -0.90932 17.11834 15.03504 1.000 58.14471 66 ASP B CA 1
ATOM 2263 C C . ASP B 1 66 ? -1.46659 15.83412 14.43630 1.000 46.46758 66 ASP B C 1
ATOM 2264 O O . ASP B 1 66 ? -2.66784 15.56237 14.52698 1.000 41.49088 66 ASP B O 1
ATOM 2273 N N . LYS B 1 67 ? -0.57903 15.03046 13.85737 1.000 39.62664 67 LYS B N 1
ATOM 2274 C CA . LYS B 1 67 ? -0.91558 13.69775 13.38577 1.000 41.00447 67 LYS B CA 1
ATOM 2275 C C . LYS B 1 67 ? 0.12092 12.70963 13.90163 1.000 36.52467 67 LYS B C 1
ATOM 2276 O O . LYS B 1 67 ? 1.26105 13.07039 14.20378 1.000 31.08653 67 LYS B O 1
ATOM 2295 N N . ALA B 1 68 ? -0.28912 11.44925 14.00022 1.000 32.29595 68 ALA B N 1
ATOM 2296 C CA . ALA B 1 68 ? 0.61133 10.37570 14.39155 1.000 32.08423 68 ALA B CA 1
ATOM 2297 C C . ALA B 1 68 ? 0.36505 9.17667 13.49020 1.000 29.80080 68 ALA B C 1
ATOM 2298 O O . ALA B 1 68 ? -0.78164 8.86530 13.15545 1.000 30.63564 68 ALA B O 1
ATOM 2305 N N . PHE B 1 69 ? 1.44455 8.50470 13.10663 1.000 25.86291 69 PHE B N 1
ATOM 2306 C CA . PHE B 1 69 ? 1.38316 7.34197 12.23400 1.000 27.11479 69 PHE B CA 1
ATOM 2307 C C . PHE B 1 69 ? 2.04793 6.16619 12.92797 1.000 32.03957 69 PHE B C 1
ATOM 2308 O O . PHE B 1 69 ? 3.19528 6.26777 13.37631 1.000 32.37096 69 PHE B O 1
ATOM 2325 N N . GLN B 1 70 ? 1.30456 5.06722 13.04916 1.000 29.64352 70 GLN B N 1
ATOM 2326 C CA . GLN B 1 70 ? 1.82373 3.82065 13.59378 1.000 30.90870 70 GLN B CA 1
ATOM 2327 C C . GLN B 1 70 ? 2.46596 3.02980 12.46214 1.000 33.32551 70 GLN B C 1
ATOM 2328 O O . GLN B 1 70 ? 1.80384 2.71157 11.46851 1.000 29.23632 70 GLN B O 1
ATOM 2342 N N . LEU B 1 71 ? 3.74686 2.72105 12.60790 1.000 31.53973 71 LEU B N 1
ATOM 2343 C CA . LEU B 1 71 ? 4.45371 1.89298 11.64749 1.000 29.26298 71 LEU B CA 1
ATOM 2344 C C . LEU B 1 71 ? 4.48974 0.45350 12.13866 1.000 30.67779 71 LEU B C 1
ATOM 2345 O O . LEU B 1 71 ? 4.56133 0.18903 13.34113 1.000 37.27939 71 LEU B O 1
ATOM 2361 N N . THR B 1 72 ? 4.44096 -0.48197 11.19150 1.000 29.13628 72 THR B N 1
ATOM 2362 C CA . THR B 1 72 ? 4.53216 -1.90332 11.48603 1.000 33.13474 72 THR B CA 1
ATOM 2363 C C . THR B 1 72 ? 5.50570 -2.47602 10.46610 1.000 28.96518 72 THR B C 1
ATOM 2364 O O . THR B 1 72 ? 5.23135 -2.41791 9.25023 1.000 29.58888 72 THR B O 1
ATOM 2375 N N . PRO B 1 73 ? 6.66060 -2.99424 10.88613 1.000 37.27472 73 PRO B N 1
ATOM 2376 C CA . PRO B 1 73 ? 7.58915 -3.57234 9.90535 1.000 39.96463 73 PRO B CA 1
ATOM 2377 C C . PRO B 1 73 ? 6.95173 -4.76721 9.21317 1.000 32.92998 73 PRO B C 1
ATOM 2378 O O . PRO B 1 73 ? 6.25633 -5.57108 9.83818 1.000 38.87597 73 PRO B O 1
ATOM 2389 N N . ILE B 1 74 ? 7.17678 -4.87261 7.90749 1.000 36.28345 74 ILE B N 1
ATOM 2390 C CA . ILE B 1 74 ? 6.71254 -6.00897 7.12120 1.000 43.80511 74 ILE B CA 1
ATOM 2391 C C . ILE B 1 74 ? 7.91788 -6.87601 6.79339 1.000 52.86616 74 ILE B C 1
ATOM 2392 O O . ILE B 1 74 ? 8.83816 -6.43279 6.09365 1.000 44.17846 74 ILE B O 1
ATOM 2408 N N . ALA B 1 75 ? 7.92312 -8.09459 7.32399 1.000 45.00613 75 ALA B N 1
ATOM 2409 C CA . ALA B 1 75 ? 8.95403 -9.06068 6.97744 1.000 56.57014 75 ALA B CA 1
ATOM 2410 C C . ALA B 1 75 ? 8.71705 -9.55887 5.55941 1.000 57.23224 75 ALA B C 1
ATOM 2411 O O . ALA B 1 75 ? 7.61980 -10.01539 5.22445 1.000 61.05028 75 ALA B O 1
ATOM 2418 N N . VAL B 1 76 ? 9.74336 -9.45935 4.72423 1.000 59.54526 76 VAL B N 1
ATOM 2419 C CA . VAL B 1 76 ? 9.66475 -9.85495 3.32526 1.000 53.82862 76 VAL B CA 1
ATOM 2420 C C . VAL B 1 76 ? 10.61781 -11.02016 3.11758 1.000 40.23647 76 VAL B C 1
ATOM 2421 O O . VAL B 1 76 ? 11.83276 -10.86921 3.29138 1.000 53.58834 76 VAL B O 1
ATOM 2434 N N . GLN B 1 77 ? 10.06510 -12.18036 2.77781 1.000 47.91899 77 GLN B N 1
ATOM 2435 C CA . GLN B 1 77 ? 10.88442 -13.32265 2.40403 1.000 45.01893 77 GLN B CA 1
ATOM 2436 C C . GLN B 1 77 ? 11.32828 -13.17894 0.95532 1.000 49.49645 77 GLN B C 1
ATOM 2437 O O . GLN B 1 77 ? 10.50951 -12.90265 0.07241 1.000 48.66845 77 GLN B O 1
ATOM 2451 N N . MET B 1 78 ? 12.62058 -13.37483 0.71023 1.000 49.68593 78 MET B N 1
ATOM 2452 C CA . MET B 1 78 ? 13.18401 -13.29742 -0.62668 1.000 44.39543 78 MET B CA 1
ATOM 2453 C C . MET B 1 78 ? 14.01934 -14.54131 -0.88774 1.000 45.31206 78 MET B C 1
ATOM 2454 O O . MET B 1 78 ? 14.30745 -15.32571 0.01979 1.000 43.81865 78 MET B O 1
ATOM 2468 N N . THR B 1 79 ? 14.42184 -14.71304 -2.14152 1.000 44.15098 79 THR B N 1
ATOM 2469 C CA . THR B 1 79 ? 15.33620 -15.78954 -2.49690 1.000 44.70210 79 THR B CA 1
ATOM 2470 C C . THR B 1 79 ? 16.22790 -15.30833 -3.62949 1.000 42.37890 79 THR B C 1
ATOM 2471 O O . THR B 1 79 ? 15.73588 -14.77619 -4.62925 1.000 41.55631 79 THR B O 1
ATOM 2482 N N . LYS B 1 80 ? 17.53694 -15.45951 -3.44645 1.000 42.91049 80 LYS B N 1
ATOM 2483 C CA . LYS B 1 80 ? 18.47366 -15.21208 -4.53268 1.000 47.60240 80 LYS B CA 1
ATOM 2484 C C . LYS B 1 80 ? 18.21957 -16.21334 -5.64981 1.000 44.81105 80 LYS B C 1
ATOM 2485 O O . LYS B 1 80 ? 18.11882 -17.42109 -5.40774 1.000 51.69775 80 LYS B O 1
ATOM 2504 N N . LEU B 1 81 ? 18.09030 -15.71055 -6.87170 1.000 46.80393 81 LEU B N 1
ATOM 2505 C CA . LEU B 1 81 ? 17.79542 -16.57600 -8.00242 1.000 48.08157 81 LEU B CA 1
ATOM 2506 C C . LEU B 1 81 ? 19.08112 -17.21633 -8.51202 1.000 55.79690 81 LEU B C 1
ATOM 2507 O O . LEU B 1 81 ? 20.09871 -16.53781 -8.68846 1.000 59.85149 81 LEU B O 1
ATOM 2523 N N . ALA B 1 82 ? 19.03515 -18.52764 -8.73417 1.000 56.40713 82 ALA B N 1
ATOM 2524 C CA . ALA B 1 82 ? 20.14060 -19.25179 -9.34610 1.000 65.99760 82 ALA B CA 1
ATOM 2525 C C . ALA B 1 82 ? 19.88779 -19.57568 -10.80954 1.000 80.45736 82 ALA B C 1
ATOM 2526 O O . ALA B 1 82 ? 20.83978 -19.63183 -11.59471 1.000 77.87479 82 ALA B O 1
ATOM 2533 N N . THR B 1 83 ? 18.62824 -19.77890 -11.19095 1.000 75.44242 83 THR B N 1
ATOM 2534 C CA . THR B 1 83 ? 18.25641 -20.10312 -12.55787 1.000 71.90274 83 THR B CA 1
ATOM 2535 C C . THR B 1 83 ? 17.11474 -19.19935 -13.00208 1.000 67.92635 83 THR B C 1
ATOM 2536 O O . THR B 1 83 ? 16.42723 -18.58136 -12.18496 1.000 58.16802 83 THR B O 1
ATOM 2547 N N . THR B 1 84 ? 16.91971 -19.13117 -14.31970 1.000 60.47431 84 THR B N 1
ATOM 2548 C CA . THR B 1 84 ? 15.81981 -18.35644 -14.87746 1.000 57.77480 84 THR B CA 1
ATOM 2549 C C . THR B 1 84 ? 14.51037 -19.13128 -14.89249 1.000 59.29848 84 THR B C 1
ATOM 2550 O O . THR B 1 84 ? 13.44484 -18.51946 -15.01942 1.000 54.33325 84 THR B O 1
ATOM 2561 N N . GLU B 1 85 ? 14.56327 -20.45931 -14.78164 1.000 59.57245 85 GLU B N 1
ATOM 2562 C CA . GLU B 1 85 ? 13.33550 -21.23351 -14.64535 1.000 73.60460 85 GLU B CA 1
ATOM 2563 C C . GLU B 1 85 ? 12.55105 -20.81501 -13.41068 1.000 72.13801 85 GLU B C 1
ATOM 2564 O O . GLU B 1 85 ? 11.33086 -21.00962 -13.36669 1.000 68.14261 85 GLU B O 1
ATOM 2576 N N . GLU B 1 86 ? 13.22436 -20.23181 -12.41560 1.000 61.66668 86 GLU B N 1
ATOM 2577 C CA . GLU B 1 86 ? 12.52996 -19.67465 -11.26493 1.000 59.98273 86 GLU B CA 1
ATOM 2578 C C . GLU B 1 86 ? 11.79776 -18.37993 -11.59779 1.000 59.74741 86 GLU B C 1
ATOM 2579 O O . GLU B 1 86 ? 10.94159 -17.94735 -10.81961 1.000 58.66255 86 GLU B O 1
ATOM 2591 N N . LEU B 1 87 ? 12.11700 -17.74589 -12.71725 1.000 50.74491 87 LEU B N 1
ATOM 2592 C CA . LEU B 1 87 ? 11.53349 -16.43670 -12.99143 1.000 55.34888 87 LEU B CA 1
ATOM 2593 C C . LEU B 1 87 ? 10.09284 -16.58540 -13.47566 1.000 54.11909 87 LEU B C 1
ATOM 2594 O O . LEU B 1 87 ? 9.77552 -17.53105 -14.20332 1.000 49.82500 87 LEU B O 1
ATOM 2610 N N . PRO B 1 88 ? 9.20129 -15.68037 -13.07314 1.000 47.33721 88 PRO B N 1
ATOM 2611 C CA . PRO B 1 88 ? 7.82673 -15.72191 -13.58464 1.000 48.79789 88 PRO B CA 1
ATOM 2612 C C . PRO B 1 88 ? 7.76944 -15.29988 -15.04574 1.000 44.02368 88 PRO B C 1
ATOM 2613 O O . PRO B 1 88 ? 8.74555 -14.82922 -15.63196 1.000 43.42709 88 PRO B O 1
ATOM 2624 N N . ASP B 1 89 ? 6.57553 -15.45020 -15.62777 1.000 45.57439 89 ASP B N 1
ATOM 2625 C CA . ASP B 1 89 ? 6.38296 -15.05025 -17.01960 1.000 46.10899 89 ASP B CA 1
ATOM 2626 C C . ASP B 1 89 ? 6.29707 -13.53400 -17.16208 1.000 51.10101 89 ASP B C 1
ATOM 2627 O O . ASP B 1 89 ? 6.67357 -12.99029 -18.20691 1.000 36.57269 89 ASP B O 1
ATOM 2636 N N . GLU B 1 90 ? 5.79181 -12.83886 -16.14159 1.000 41.67176 90 GLU B N 1
ATOM 2637 C CA . GLU B 1 90 ? 5.78482 -11.38249 -16.09894 1.000 40.33436 90 GLU B CA 1
ATOM 2638 C C . GLU B 1 90 ? 6.19158 -10.94928 -14.69908 1.000 38.52788 90 GLU B C 1
ATOM 2639 O O . GLU B 1 90 ? 5.72702 -11.52379 -13.71079 1.000 38.18939 90 GLU B O 1
ATOM 2651 N N . PHE B 1 91 ? 7.04867 -9.93777 -14.61064 1.000 33.22604 91 PHE B N 1
ATOM 2652 C CA . PHE B 1 91 ? 7.49306 -9.44210 -13.31592 1.000 34.03541 91 PHE B CA 1
ATOM 2653 C C . PHE B 1 91 ? 8.07638 -8.05031 -13.50432 1.000 31.73472 91 PHE B C 1
ATOM 2654 O O . PHE B 1 91 ? 8.35234 -7.61579 -14.62470 1.000 32.51202 91 PHE B O 1
ATOM 2671 N N . VAL B 1 92 ? 8.25193 -7.35187 -12.38982 1.000 25.78514 92 VAL B N 1
ATOM 2672 C CA . VAL B 1 92 ? 8.88268 -6.03892 -12.36949 1.000 25.31776 92 VAL B CA 1
ATOM 2673 C C . VAL B 1 92 ? 10.24403 -6.18392 -11.70869 1.000 30.47401 92 VAL B C 1
ATOM 2674 O O . VAL B 1 92 ? 10.40211 -6.95438 -10.75326 1.000 33.63541 92 VAL B O 1
ATOM 2687 N N . VAL B 1 93 ? 11.23165 -5.46401 -12.23223 1.000 28.01218 93 VAL B N 1
ATOM 2688 C CA . VAL B 1 93 ? 12.56854 -5.43414 -11.65523 1.000 28.37334 93 VAL B CA 1
ATOM 2689 C C . VAL B 1 93 ? 12.78194 -4.05312 -11.05122 1.000 28.03301 93 VAL B C 1
ATOM 2690 O O . VAL B 1 93 ? 12.72256 -3.03934 -11.75770 1.000 30.06110 93 VAL B O 1
ATOM 2703 N N . VAL B 1 94 ? 13.01637 -4.02198 -9.74272 1.000 27.43227 94 VAL B N 1
ATOM 2704 C CA . VAL B 1 94 ? 13.31774 -2.80109 -9.00706 1.000 27.26077 94 VAL B CA 1
ATOM 2705 C C . VAL B 1 94 ? 14.81628 -2.78789 -8.73837 1.000 35.00806 94 VAL B C 1
ATOM 2706 O O . VAL B 1 94 ? 15.33365 -3.65596 -8.02606 1.000 33.21974 94 VAL B O 1
ATOM 2719 N N . THR B 1 95 ? 15.51334 -1.81594 -9.31485 1.000 30.22912 95 THR B N 1
ATOM 2720 C CA . THR B 1 95 ? 16.95411 -1.66918 -9.15610 1.000 32.13572 95 THR B CA 1
ATOM 2721 C C . THR B 1 95 ? 17.21208 -0.49416 -8.22204 1.000 39.27462 95 THR B C 1
ATOM 2722 O O . THR B 1 95 ? 16.73725 0.61779 -8.47504 1.000 38.40951 95 THR B O 1
ATOM 2733 N N . VAL B 1 96 ? 17.94237 -0.74908 -7.13837 1.000 32.44435 96 VAL B N 1
ATOM 2734 C CA . VAL B 1 96 ? 18.29794 0.26795 -6.15607 1.000 39.91704 96 VAL B CA 1
ATOM 2735 C C . VAL B 1 96 ? 19.78405 0.56517 -6.29782 1.000 44.24104 96 VAL B C 1
ATOM 2736 O O . VAL B 1 96 ? 20.60599 -0.35690 -6.34845 1.000 41.04424 96 VAL B O 1
ATOM 2749 N N . LYS B 1 97 ? 20.12392 1.84749 -6.35173 1.000 50.34738 97 LYS B N 1
ATOM 2750 C CA . LYS B 1 97 ? 21.49895 2.28410 -6.56600 1.000 66.03705 97 LYS B CA 1
ATOM 2751 C C . LYS B 1 97 ? 22.30309 2.26313 -5.27383 1.000 59.87054 97 LYS B C 1
ATOM 2752 O O . LYS B 1 97 ? 21.74573 2.31833 -4.17964 1.000 50.16143 97 LYS B O 1
#

B-factor: mean 49.5, std 23.33, range [15.99, 160.22]

InterPro domains:
  IPR018542 Protein 9b, Betacoronavirus [PF09399] (1-97)
  IPR018542 Protein 9b, Betacoronavirus [PS51920] (8-97)
  IPR018542 Protein 9b, Betacoronavirus [cd21955] (9-97)
  IPR037223 Protein 9b, SARS-CoV [SSF141666] (9-97)